Protein AF-A0A6N7HKQ7-F1 (afdb_monomer)

Solvent-accessible surface area (backbone atoms only — not comparable to full-atom values): 19237 Å² total; per-residue (Å²): 138,85,85,84,87,84,83,86,86,87,80,89,86,86,84,89,85,89,86,82,93,75,83,84,77,77,79,71,71,76,76,77,82,81,68,81,78,55,76,55,48,81,33,60,64,86,46,69,43,72,52,62,64,100,56,38,30,35,37,37,31,66,75,48,74,48,78,46,87,51,64,90,33,33,24,36,34,39,42,30,32,38,42,26,34,68,40,62,80,62,74,40,52,58,73,72,56,56,28,41,24,30,87,83,71,51,72,43,64,50,35,88,73,71,67,93,88,54,75,81,34,64,64,55,42,70,73,66,52,70,75,38,71,46,78,50,42,41,37,29,75,39,34,20,48,53,32,34,43,20,42,31,44,44,80,89,56,99,80,70,87,77,70,50,28,35,28,38,40,42,82,42,75,50,79,46,73,34,59,64,45,48,64,77,50,46,47,57,46,78,65,40,81,42,74,71,89,78,49,48,26,36,39,23,42,59,45,77,45,70,59,99,42,98,87,54,54,90,92,63,67,56,66,96,67,29,35,52,41,33,42,32,37,38,41,30,63,41,88,93,40,84,80,60,79,71,58,62,74,34,53,46,45,17,22,79,48,53,45,69,52,73,63,56,87,86,58,75,64,45,77,41,60,56,72,81,81,70,91,70,60,94,97,53,57,50,49,38,27,39,41,38,44,33,54,61,86,58,62,74,36,28,40,31,44,34,56,96,50,79,46,50,62,82,74,20,47,20,29,36,54,72,131

Secondary structure (DSSP, 8-state):
----------------------------------PPPPPPEEE-TTSEEEEE-SSEEEEEEEEEEEEEE-STTEEEEEEEEEEEEEEE---TTS---EEEEETT--EEPPBS--STT-GGGSPPPPPPPTT-EEEEEEEEEEETT--EEEEEE--S-TTS-----EEEEEEE---S--PPTTEEEETTSPPEEEE-SSSEEEEEEEEEE-S--TTS-TT-PPGGG-EEEEEEEEEEE-TT----GGGGGGEEEE-TTSPBPPP-TTS--EEEESSS-----TTS-EEEEEEEEE-TT----EEEE-TT-TT-GGG-EEEEPP-

Sequence (323 aa):
MIVVWSVPWGADITGSPAGSRRPAESSAEGAEVTGPSLPPQIVPSGQSGRFGTQQLDLEVRVNGITASPAAQGYRWVRAEVTVTLVSGDHDLTEATPMRLVDDRGQRILPVRAGPAGQDGCTAPLPTVAIGESRTECQLFLVPDATPITGVMYDDFAGTEVNRGGFVVSAELPATGPTELPGVVGEVGEPDREVDLGRGRFGVRVDEVIEKPSPYLTEDSRPMNGGRYVVVRMTVTPSGDTEFRAEDFTLVRLLDDRGLLVPEERLTPAKLVNCPPGQQVPPGESATACLVLTVGAETPVAGIAYVGETAHDATSWTTWRLGG

Mean predicted aligned error: 13.28 Å

pLDDT: mean 71.23, std 19.55, range [23.39, 96.0]

Structure (mmCIF, N/CA/C/O backbone):
data_AF-A0A6N7HKQ7-F1
#
_entry.id   AF-A0A6N7HKQ7-F1
#
loop_
_atom_site.group_PDB
_atom_site.id
_atom_site.type_symbol
_atom_site.label_atom_id
_atom_site.label_alt_id
_atom_site.label_comp_id
_atom_site.label_asym_id
_atom_site.label_entity_id
_atom_site.label_seq_id
_atom_site.pdbx_PDB_ins_code
_atom_site.Cartn_x
_atom_site.Cartn_y
_atom_site.Cartn_z
_atom_site.occupancy
_atom_site.B_iso_or_equiv
_atom_site.auth_seq_id
_atom_site.auth_comp_id
_atom_site.auth_asym_id
_atom_site.auth_atom_id
_atom_site.pdbx_PDB_model_num
ATOM 1 N N . MET A 1 1 ? 14.239 -45.311 -28.875 1.00 29.89 1 MET A N 1
ATOM 2 C CA . MET A 1 1 ? 15.505 -45.820 -28.310 1.00 29.89 1 MET A CA 1
ATOM 3 C C . MET A 1 1 ? 15.852 -44.892 -27.161 1.00 29.89 1 MET A C 1
ATOM 5 O O . MET A 1 1 ? 16.143 -43.732 -27.405 1.00 29.89 1 MET A O 1
ATOM 9 N N . ILE A 1 2 ? 15.626 -45.350 -25.932 1.00 25.45 2 ILE A N 1
ATOM 10 C CA . ILE A 1 2 ? 15.741 -44.548 -24.709 1.00 25.45 2 ILE A CA 1
ATOM 11 C C . ILE A 1 2 ? 17.082 -44.917 -24.082 1.00 25.45 2 ILE A C 1
ATOM 13 O O . ILE A 1 2 ? 17.312 -46.089 -23.793 1.00 25.45 2 ILE A O 1
ATOM 17 N N . VAL A 1 3 ? 17.971 -43.937 -23.934 1.00 24.25 3 VAL A N 1
ATOM 18 C CA . VAL A 1 3 ? 19.267 -44.114 -23.275 1.00 24.25 3 VAL A CA 1
ATOM 19 C C . VAL A 1 3 ? 19.138 -43.551 -21.865 1.00 24.25 3 VAL A C 1
ATOM 21 O O . VAL A 1 3 ? 19.008 -42.345 -21.679 1.00 24.25 3 VAL A O 1
ATOM 24 N N . VAL A 1 4 ? 19.128 -44.454 -20.888 1.00 23.39 4 VAL A N 1
ATOM 25 C CA . VAL A 1 4 ? 19.170 -44.163 -19.452 1.00 23.39 4 VAL A CA 1
ATOM 26 C C . VAL A 1 4 ? 20.639 -44.140 -19.036 1.00 23.39 4 VAL A C 1
ATOM 28 O O . VAL A 1 4 ? 21.341 -45.124 -19.257 1.00 23.39 4 VAL A O 1
ATOM 31 N N . TRP A 1 5 ? 21.106 -43.048 -18.430 1.00 24.52 5 TRP A N 1
ATOM 32 C CA . TRP A 1 5 ? 22.414 -43.006 -17.771 1.00 24.52 5 TRP A CA 1
ATOM 33 C C . TRP A 1 5 ? 22.224 -43.120 -16.260 1.00 24.52 5 TRP A C 1
ATOM 35 O O . TRP A 1 5 ? 21.515 -42.329 -15.647 1.00 24.52 5 TRP A O 1
ATOM 45 N N . SER A 1 6 ? 22.853 -44.142 -15.683 1.00 25.45 6 SER A N 1
ATOM 46 C CA . SER A 1 6 ? 23.015 -44.360 -14.244 1.00 25.45 6 SER A CA 1
ATOM 47 C C . SER A 1 6 ? 24.483 -44.100 -13.909 1.00 25.45 6 SER A C 1
ATOM 49 O O . SER A 1 6 ? 25.353 -44.611 -14.614 1.00 25.45 6 SER A O 1
ATOM 51 N N . VAL A 1 7 ? 24.773 -43.334 -12.857 1.00 29.41 7 VAL A N 1
ATOM 52 C CA . VAL A 1 7 ? 26.144 -43.143 -12.352 1.00 29.41 7 VAL A CA 1
ATOM 53 C C . VAL A 1 7 ? 26.273 -43.884 -11.017 1.00 29.41 7 VAL A C 1
ATOM 55 O O . VAL A 1 7 ? 25.430 -43.674 -10.143 1.00 29.41 7 VAL A O 1
ATOM 58 N N . PRO A 1 8 ? 27.275 -44.767 -10.842 1.00 30.38 8 PRO A N 1
ATOM 59 C CA . PRO A 1 8 ? 27.435 -45.548 -9.625 1.00 30.38 8 PRO A CA 1
ATOM 60 C C . PRO A 1 8 ? 28.180 -44.757 -8.544 1.00 30.38 8 PRO A C 1
ATOM 62 O O . PRO A 1 8 ? 29.160 -44.063 -8.811 1.00 30.38 8 PRO A O 1
ATOM 65 N N . TRP A 1 9 ? 27.715 -44.913 -7.308 1.00 25.23 9 TRP A N 1
ATOM 66 C CA . TRP A 1 9 ? 28.438 -44.547 -6.096 1.00 25.23 9 TRP A CA 1
ATOM 67 C C . TRP A 1 9 ? 29.441 -45.642 -5.726 1.00 25.23 9 TRP A C 1
ATOM 69 O O . TRP A 1 9 ? 29.118 -46.827 -5.804 1.00 25.23 9 TRP A O 1
ATOM 79 N N . GLY A 1 10 ? 30.613 -45.231 -5.242 1.00 26.02 10 GLY A N 1
ATOM 80 C CA . GLY A 1 10 ? 31.480 -46.081 -4.432 1.00 26.02 10 GLY A CA 1
ATOM 81 C C . GLY A 1 10 ? 32.968 -45.794 -4.600 1.00 26.02 10 GLY A C 1
ATOM 82 O O . GLY A 1 10 ? 33.555 -46.174 -5.608 1.00 26.02 10 GLY A O 1
ATOM 83 N N . ALA A 1 11 ? 33.582 -45.207 -3.572 1.00 30.25 11 ALA A N 1
ATOM 84 C CA . ALA A 1 11 ? 34.900 -45.632 -3.107 1.00 30.25 11 ALA A CA 1
ATOM 85 C C . ALA A 1 11 ? 35.113 -45.183 -1.654 1.00 30.25 11 ALA A C 1
ATOM 87 O O . ALA A 1 11 ? 35.298 -44.001 -1.365 1.00 30.25 11 ALA A O 1
ATOM 88 N N . ASP A 1 12 ? 35.083 -46.176 -0.768 1.00 28.06 12 ASP A N 1
ATOM 89 C CA . ASP A 1 12 ? 35.676 -46.166 0.563 1.00 28.06 12 ASP A CA 1
ATOM 90 C C . ASP A 1 12 ? 37.155 -45.755 0.518 1.00 28.06 12 ASP A C 1
ATOM 92 O O . ASP A 1 12 ? 37.924 -46.257 -0.305 1.00 28.06 12 ASP A O 1
ATOM 96 N N . ILE A 1 13 ? 37.584 -44.931 1.479 1.00 33.69 13 ILE A N 1
ATOM 97 C CA . ILE A 1 13 ? 38.977 -44.906 1.942 1.00 33.69 13 ILE A CA 1
ATOM 98 C C . ILE A 1 13 ? 38.968 -45.003 3.469 1.00 33.69 13 ILE A C 1
ATOM 100 O O . ILE A 1 13 ? 38.582 -44.084 4.188 1.00 33.69 13 ILE A O 1
ATOM 104 N N . THR A 1 14 ? 39.398 -46.167 3.945 1.00 30.06 14 THR A N 1
ATOM 105 C CA . THR A 1 14 ? 39.608 -46.549 5.343 1.00 30.06 14 THR A CA 1
ATOM 106 C C . THR A 1 14 ? 41.019 -46.205 5.844 1.00 30.06 14 THR A C 1
ATOM 108 O O . THR A 1 14 ? 41.988 -46.480 5.140 1.00 30.06 14 THR A O 1
ATOM 111 N N . GLY A 1 15 ? 41.122 -45.766 7.111 1.00 26.80 15 GLY A N 1
ATOM 112 C CA . GLY A 1 15 ? 42.272 -45.978 8.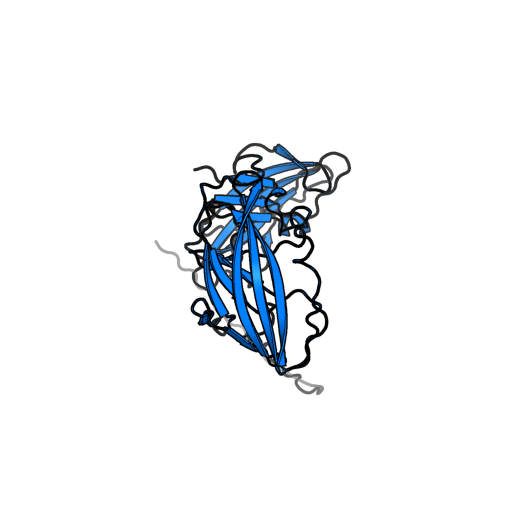023 1.00 26.80 15 GLY A CA 1
ATOM 113 C C . GLY A 1 15 ? 43.126 -44.733 8.347 1.00 26.80 15 GLY A C 1
ATOM 114 O O . GLY A 1 15 ? 43.981 -44.386 7.547 1.00 26.80 15 GLY A O 1
ATOM 115 N N . SER A 1 16 ? 42.878 -43.953 9.421 1.00 30.64 16 SER A N 1
ATOM 116 C CA . SER A 1 16 ? 43.215 -44.149 10.869 1.00 30.64 16 SER A CA 1
ATOM 117 C C . SER A 1 16 ? 44.561 -43.494 11.292 1.00 30.64 16 SER A C 1
ATOM 119 O O . SER A 1 16 ? 45.444 -43.379 10.455 1.00 30.64 16 SER A O 1
ATOM 121 N N . PRO A 1 17 ? 44.838 -43.223 12.593 1.00 40.19 17 PRO A N 1
ATOM 122 C CA . PRO A 1 17 ? 44.107 -42.422 13.591 1.00 40.19 17 PRO A CA 1
ATOM 123 C C . PRO A 1 17 ? 45.049 -41.461 14.395 1.00 40.19 17 PRO A C 1
ATOM 125 O O . PRO A 1 17 ? 46.236 -41.361 14.108 1.00 40.19 17 PRO A O 1
ATOM 128 N N . ALA A 1 18 ? 44.513 -40.854 15.470 1.00 29.89 18 ALA A N 1
ATOM 129 C CA . ALA A 1 18 ? 45.156 -40.035 16.526 1.00 29.89 18 ALA A CA 1
ATOM 130 C C . ALA A 1 18 ? 45.352 -38.543 16.183 1.00 29.89 18 ALA A C 1
ATOM 132 O O . ALA A 1 18 ? 46.047 -38.191 15.248 1.00 29.89 18 ALA A O 1
ATOM 133 N N . GLY A 1 19 ? 44.813 -37.565 16.905 1.00 27.94 19 GLY A N 1
ATOM 134 C CA . GLY A 1 19 ? 44.010 -37.527 18.121 1.00 27.94 19 GLY A CA 1
ATOM 135 C C . GLY A 1 19 ? 44.145 -36.120 18.707 1.00 27.94 19 GLY A C 1
ATOM 136 O O . GLY A 1 19 ? 45.255 -35.618 18.790 1.00 27.94 19 GLY A O 1
ATOM 137 N N . SER A 1 20 ? 43.050 -35.473 19.101 1.00 30.45 20 SER A N 1
ATOM 138 C CA . SER A 1 20 ? 43.012 -34.572 20.262 1.00 30.45 20 SER A CA 1
ATOM 139 C C . SER A 1 20 ? 41.587 -34.071 20.470 1.00 30.45 20 SER A C 1
ATOM 141 O O . SER A 1 20 ? 40.900 -33.662 19.539 1.00 30.45 20 SER A O 1
ATOM 143 N N . ARG A 1 21 ? 41.149 -34.158 21.720 1.00 34.69 21 ARG A N 1
ATOM 144 C CA . ARG A 1 21 ? 39.810 -33.852 22.214 1.00 34.69 21 ARG A CA 1
ATOM 145 C C . ARG A 1 21 ? 39.520 -32.350 22.130 1.00 34.69 21 ARG A C 1
ATOM 147 O O . ARG A 1 21 ? 40.243 -31.566 22.740 1.00 34.69 21 ARG A O 1
ATOM 154 N N . ARG A 1 22 ? 38.381 -31.981 21.543 1.00 32.69 22 ARG A N 1
ATOM 155 C CA . ARG A 1 22 ? 37.522 -30.899 22.053 1.00 32.69 22 ARG A CA 1
ATOM 156 C C . ARG A 1 22 ? 36.058 -31.353 21.999 1.00 32.69 22 ARG A C 1
ATOM 158 O O . ARG A 1 22 ? 35.704 -32.089 21.080 1.00 32.69 22 ARG A O 1
ATOM 165 N N . PRO A 1 23 ? 35.255 -31.022 23.024 1.00 33.00 23 PRO A N 1
ATOM 166 C CA . PRO A 1 23 ? 33.881 -31.488 23.147 1.00 33.00 23 PRO A CA 1
ATOM 167 C C . PRO A 1 23 ? 32.994 -30.865 22.068 1.00 33.00 23 PRO A C 1
ATOM 169 O O . PRO A 1 23 ? 33.217 -29.733 21.650 1.00 33.00 23 PRO A O 1
ATOM 172 N N . ALA A 1 24 ? 32.007 -31.649 21.640 1.00 31.03 24 ALA A N 1
ATOM 173 C CA . ALA A 1 24 ? 30.977 -31.275 20.691 1.00 31.03 24 ALA A CA 1
ATOM 174 C C . ALA A 1 24 ? 30.247 -30.002 21.143 1.00 31.03 24 ALA A C 1
ATOM 176 O O . ALA A 1 24 ? 29.503 -30.023 22.123 1.00 31.03 24 ALA A O 1
ATOM 177 N N . GLU A 1 25 ? 30.435 -28.912 20.404 1.00 30.59 25 GLU A N 1
ATOM 178 C CA . GLU A 1 25 ? 29.407 -27.886 20.303 1.00 30.59 25 GLU A CA 1
ATOM 179 C C . GLU A 1 25 ? 28.283 -28.505 19.479 1.00 30.59 25 GLU A C 1
ATOM 181 O O . GLU A 1 25 ? 28.438 -28.795 18.291 1.00 30.59 25 GLU A O 1
ATOM 186 N N . SER A 1 26 ? 27.165 -28.787 20.149 1.00 29.67 26 SER A N 1
ATOM 187 C CA . SER A 1 26 ? 25.908 -29.060 19.478 1.00 29.67 26 SER A CA 1
ATOM 188 C C . SER A 1 26 ? 25.621 -27.865 18.578 1.00 29.67 26 SER A C 1
ATOM 190 O O . SER A 1 26 ? 25.238 -26.796 19.054 1.00 29.67 26 SER A O 1
ATOM 192 N N . SER A 1 27 ? 25.828 -28.040 17.277 1.00 29.50 27 SER A N 1
ATOM 193 C CA . SER A 1 27 ? 25.122 -27.243 16.289 1.00 29.50 27 SER A CA 1
ATOM 194 C C . SER A 1 27 ? 23.655 -27.585 16.492 1.00 29.50 27 SER A C 1
ATOM 196 O O . SER A 1 27 ? 23.176 -28.612 16.022 1.00 29.50 27 SER A O 1
ATOM 198 N N . ALA A 1 28 ? 22.978 -26.788 17.317 1.00 30.11 28 ALA A N 1
ATOM 199 C CA . ALA A 1 28 ? 21.541 -26.695 17.258 1.00 30.11 28 ALA A CA 1
ATOM 200 C C . ALA A 1 28 ? 21.253 -26.220 15.834 1.00 30.11 28 ALA A C 1
ATOM 202 O O . ALA A 1 28 ? 21.462 -25.051 15.510 1.00 30.11 28 ALA A O 1
ATOM 203 N N . GLU A 1 29 ? 20.879 -27.165 14.970 1.00 29.88 29 GLU A N 1
ATOM 204 C CA . GLU A 1 29 ? 20.031 -26.876 13.825 1.00 29.88 29 GLU A CA 1
ATOM 205 C C . GLU A 1 29 ? 18.989 -25.881 14.322 1.00 29.88 29 GLU A C 1
ATOM 207 O O . GLU A 1 29 ? 18.251 -26.165 15.272 1.00 29.88 29 GLU A O 1
ATOM 212 N N . GLY A 1 30 ? 19.018 -24.672 13.759 1.00 30.02 30 GLY A N 1
ATOM 213 C CA . GLY A 1 30 ? 17.957 -23.709 13.967 1.00 30.02 30 GLY A CA 1
ATOM 214 C C . GLY A 1 30 ? 16.681 -24.415 13.561 1.00 30.02 30 GLY A C 1
ATOM 215 O O . GLY A 1 30 ? 16.478 -24.675 12.379 1.00 30.02 30 GLY A O 1
ATOM 216 N N . ALA A 1 31 ? 15.882 -24.808 14.552 1.00 28.67 31 ALA A N 1
ATOM 217 C CA . ALA A 1 31 ? 14.553 -25.316 14.316 1.00 28.67 31 ALA A CA 1
ATOM 218 C C . ALA A 1 31 ? 13.830 -24.212 13.552 1.00 28.67 31 ALA A C 1
ATOM 220 O O . ALA A 1 31 ? 13.508 -23.162 14.105 1.00 28.67 31 ALA A O 1
ATOM 221 N N . GLU A 1 32 ? 13.680 -24.427 12.253 1.00 33.62 32 GLU A N 1
ATOM 222 C CA . GLU A 1 32 ? 12.885 -23.606 11.369 1.00 33.62 32 GLU A CA 1
ATOM 223 C C . GLU A 1 32 ? 11.457 -23.690 11.913 1.00 33.62 32 GLU A C 1
ATOM 225 O O . GLU A 1 32 ? 10.768 -24.702 11.764 1.00 33.62 32 GLU A O 1
ATOM 230 N N . VAL A 1 33 ? 11.047 -22.672 12.676 1.00 36.50 33 VAL A N 1
ATOM 231 C CA . VAL A 1 33 ? 9.725 -22.625 13.307 1.00 36.50 33 VAL A CA 1
ATOM 232 C C . VAL A 1 33 ? 8.702 -22.287 12.224 1.00 36.50 33 VAL A C 1
ATOM 234 O O . VAL A 1 33 ? 8.223 -21.165 12.103 1.00 36.50 33 VAL A O 1
ATOM 237 N N . THR A 1 34 ? 8.375 -23.284 11.409 1.00 37.59 34 THR A N 1
ATOM 238 C CA . THR A 1 34 ? 7.336 -23.264 10.374 1.00 37.59 34 THR A CA 1
ATOM 239 C C . THR A 1 34 ? 5.976 -23.580 11.000 1.00 37.59 34 THR A C 1
ATOM 241 O O . THR A 1 34 ? 5.327 -24.581 10.706 1.00 37.59 34 THR A O 1
ATOM 244 N N . GLY A 1 35 ? 5.536 -22.735 11.932 1.00 37.25 35 GLY A N 1
ATOM 245 C CA . GLY A 1 35 ? 4.149 -22.758 12.396 1.00 37.25 35 GLY A CA 1
ATOM 246 C C . GLY A 1 35 ? 3.256 -21.973 11.427 1.00 37.25 35 GLY A C 1
ATOM 247 O O . GLY A 1 35 ? 3.651 -20.875 11.033 1.00 37.25 35 GLY A O 1
ATOM 248 N N . PRO A 1 36 ? 2.065 -22.469 11.040 1.00 41.91 36 PRO A N 1
ATOM 249 C CA . PRO A 1 36 ? 1.127 -21.667 10.263 1.00 41.91 36 PRO A CA 1
ATOM 250 C C . PRO A 1 36 ? 0.710 -20.434 11.073 1.00 41.91 36 PRO A C 1
ATOM 252 O O . PRO A 1 36 ? 0.324 -20.551 12.238 1.00 41.91 36 PRO A O 1
ATOM 255 N N . SER A 1 37 ? 0.782 -19.258 10.448 1.00 51.38 37 SER A N 1
ATOM 256 C CA . SER A 1 37 ? 0.248 -18.024 11.023 1.00 51.38 37 SER A CA 1
ATOM 257 C C . SER A 1 37 ? -1.249 -18.208 11.284 1.00 51.38 37 SER A C 1
ATOM 259 O O . SER A 1 37 ? -1.997 -18.592 10.382 1.00 51.38 37 SER A O 1
ATOM 261 N N . LEU A 1 38 ? -1.691 -17.984 12.524 1.00 56.84 38 LEU A N 1
ATOM 262 C CA . LEU A 1 38 ? -3.117 -18.017 12.843 1.00 56.84 38 LEU A CA 1
ATOM 263 C C . LEU A 1 38 ? -3.816 -16.838 12.149 1.00 56.84 38 LEU A C 1
ATOM 265 O O . LEU A 1 38 ? -3.299 -15.718 12.209 1.00 56.84 38 LEU A O 1
ATOM 269 N N . PRO A 1 39 ? -4.987 -17.057 11.520 1.00 63.03 39 PRO A N 1
ATOM 270 C CA . PRO A 1 39 ? -5.757 -15.961 10.954 1.00 63.03 39 PRO A CA 1
ATOM 271 C C . PRO A 1 39 ? -6.134 -14.972 12.062 1.00 63.03 39 PRO A C 1
ATOM 273 O O . PRO A 1 39 ? -6.337 -15.385 13.212 1.00 63.03 39 PRO A O 1
ATOM 276 N N . PRO A 1 40 ? -6.236 -13.674 11.743 1.00 71.00 40 PRO A N 1
ATOM 277 C CA . PRO A 1 40 ? -6.592 -12.690 12.743 1.00 71.00 40 PRO A CA 1
ATOM 278 C C . PRO A 1 40 ? -8.014 -12.924 13.263 1.00 71.00 40 PRO A C 1
ATOM 280 O O . PRO A 1 40 ? -8.910 -13.329 12.518 1.00 71.00 40 PRO A O 1
ATOM 283 N N . GLN A 1 41 ? -8.238 -12.648 14.548 1.00 81.25 41 GLN A N 1
ATOM 284 C CA . GLN A 1 41 ? -9.580 -12.699 15.124 1.00 81.25 41 GLN A CA 1
ATOM 285 C C . GLN A 1 41 ? -10.426 -11.547 14.571 1.00 81.25 41 GLN A C 1
ATOM 287 O O . GLN A 1 41 ? -10.006 -10.394 14.626 1.00 81.25 41 GLN A O 1
ATOM 292 N N . ILE A 1 42 ? -11.637 -11.836 14.092 1.00 83.00 42 ILE A N 1
ATOM 293 C CA . ILE A 1 42 ? -12.589 -10.802 13.667 1.00 83.00 42 ILE A CA 1
ATOM 294 C C . ILE A 1 42 ? -13.460 -10.402 14.861 1.00 83.00 42 ILE A C 1
ATOM 296 O O . ILE A 1 42 ? -14.139 -11.237 15.461 1.00 83.00 42 ILE A O 1
ATOM 300 N N . VAL A 1 43 ? -13.443 -9.116 15.193 1.00 86.56 43 VAL A N 1
ATOM 301 C CA . VAL A 1 43 ? -14.220 -8.499 16.269 1.00 86.56 43 VAL A CA 1
ATOM 302 C C . VAL A 1 43 ? -15.338 -7.657 15.639 1.00 86.56 43 VAL A C 1
ATOM 304 O O . VAL A 1 43 ? -15.056 -6.852 14.748 1.00 86.56 43 VAL A O 1
ATOM 307 N N . PRO A 1 44 ? -16.611 -7.820 16.043 1.00 85.62 44 PRO A N 1
ATOM 308 C CA . PRO A 1 44 ? -17.708 -7.007 15.520 1.00 85.62 44 PRO A CA 1
ATOM 309 C C . PRO A 1 44 ? -17.545 -5.512 15.823 1.00 85.62 44 PRO A C 1
ATOM 311 O O . PRO A 1 44 ? -16.965 -5.127 16.839 1.00 85.62 44 PRO A O 1
ATOM 314 N N . SER A 1 45 ? -18.131 -4.665 14.973 1.00 82.38 45 SER A N 1
ATOM 315 C CA . SER A 1 45 ? -18.134 -3.215 15.188 1.00 82.38 45 SER A CA 1
ATOM 316 C C . SER A 1 45 ? -18.746 -2.843 16.546 1.00 82.38 45 SER A C 1
ATOM 318 O O . SER A 1 45 ? -19.745 -3.423 16.977 1.00 82.38 45 SER A O 1
ATOM 320 N N . GLY A 1 46 ? -18.135 -1.876 17.233 1.00 80.12 46 GLY A N 1
ATOM 321 C CA . GLY A 1 46 ? -18.558 -1.417 18.559 1.00 80.12 46 GLY A CA 1
ATOM 322 C C . GLY A 1 46 ? -18.096 -2.289 19.732 1.00 80.12 46 GLY A C 1
ATOM 323 O O . GLY A 1 46 ? -18.341 -1.912 20.878 1.00 80.12 46 GLY A O 1
ATOM 324 N N . GLN A 1 47 ? -17.415 -3.409 19.472 1.00 86.69 47 GLN A N 1
ATOM 325 C CA . GLN A 1 47 ? -16.747 -4.210 20.498 1.00 86.69 47 GLN A CA 1
ATOM 326 C C . GLN A 1 47 ? -15.252 -3.887 20.558 1.00 86.69 47 GLN A C 1
ATOM 328 O O . GLN A 1 47 ? -14.665 -3.407 19.586 1.00 86.69 47 GLN A O 1
ATOM 333 N N . SER A 1 48 ? -14.644 -4.157 21.711 1.00 85.50 48 SER A N 1
ATOM 334 C CA . SER A 1 48 ? -13.198 -4.065 21.864 1.00 85.50 48 SER A CA 1
ATOM 335 C C . SER A 1 48 ? -12.529 -5.371 21.436 1.00 85.50 48 SER A C 1
ATOM 337 O O . SER A 1 48 ? -12.966 -6.458 21.822 1.00 85.50 48 SER A O 1
ATOM 339 N N . GLY A 1 49 ? -11.452 -5.269 20.663 1.00 84.06 49 GLY A N 1
ATOM 340 C CA . GLY A 1 49 ? -10.495 -6.352 20.472 1.00 84.06 49 GLY A CA 1
ATOM 341 C C . GLY A 1 49 ? -9.454 -6.347 21.584 1.00 84.06 49 GLY A C 1
ATOM 342 O O . GLY A 1 49 ? -9.197 -5.310 22.192 1.00 84.06 49 GLY A O 1
ATOM 343 N N . ARG A 1 50 ? -8.845 -7.502 21.853 1.00 82.00 50 ARG A N 1
ATOM 344 C CA . ARG A 1 50 ? -7.667 -7.590 22.720 1.00 82.00 50 ARG A CA 1
ATOM 345 C C . ARG A 1 50 ? -6.465 -8.055 21.922 1.00 82.00 50 ARG A C 1
ATOM 347 O O . ARG A 1 50 ? -6.549 -9.058 21.218 1.00 82.00 50 ARG A O 1
ATOM 354 N N . PHE A 1 51 ? -5.359 -7.341 22.064 1.00 76.31 51 PHE A N 1
ATOM 355 C CA . PHE A 1 51 ? -4.064 -7.696 21.502 1.00 76.31 51 PHE A CA 1
ATOM 356 C C . PHE A 1 51 ? -3.076 -7.834 22.645 1.00 76.31 51 PHE A C 1
ATOM 358 O O . PHE A 1 51 ? -2.832 -6.876 23.372 1.00 76.31 51 PHE A O 1
ATOM 365 N N . GLY A 1 52 ? -2.508 -9.028 22.785 1.00 69.81 52 GLY A N 1
ATOM 366 C CA . GLY A 1 52 ? -1.546 -9.319 23.832 1.00 69.81 52 GLY A CA 1
ATOM 367 C C . GLY A 1 52 ? -0.278 -9.957 23.281 1.00 69.81 52 GLY A C 1
ATOM 368 O O . GLY A 1 52 ? -0.332 -11.074 22.759 1.00 69.81 52 GLY A O 1
ATOM 369 N N . THR A 1 53 ? 0.865 -9.299 23.457 1.00 68.56 53 THR A N 1
ATOM 370 C CA . THR A 1 53 ? 2.187 -9.930 23.342 1.00 68.56 53 THR A CA 1
ATOM 371 C C . THR A 1 53 ? 2.559 -10.597 24.674 1.00 68.56 53 THR A C 1
ATOM 373 O O . THR A 1 53 ? 1.753 -10.670 25.605 1.00 68.56 53 THR A O 1
ATOM 376 N N . GLN A 1 54 ? 3.775 -11.138 24.798 1.00 66.31 54 GLN A N 1
ATOM 377 C CA . GLN A 1 54 ? 4.264 -11.623 26.098 1.00 66.31 54 GLN A CA 1
ATOM 378 C C . GLN A 1 54 ? 4.521 -10.486 27.103 1.00 66.31 54 GLN A C 1
ATOM 380 O O . GLN A 1 54 ? 4.625 -10.750 28.298 1.00 66.31 54 GLN A O 1
ATOM 385 N N . GLN A 1 55 ? 4.637 -9.245 26.625 1.00 69.12 55 GLN A N 1
ATOM 386 C CA . GLN A 1 55 ? 5.073 -8.087 27.411 1.00 69.12 55 GLN A CA 1
ATOM 387 C C . GLN A 1 55 ? 3.985 -7.014 27.562 1.00 69.12 55 GLN A C 1
ATOM 389 O O . GLN A 1 55 ? 4.140 -6.107 28.375 1.00 69.12 55 GLN A O 1
ATOM 394 N N . LEU A 1 56 ? 2.895 -7.115 26.797 1.00 74.81 56 LEU A N 1
ATOM 395 C CA . LEU A 1 56 ? 1.882 -6.075 26.653 1.00 74.81 56 LEU A CA 1
ATOM 396 C C . LEU A 1 56 ? 0.507 -6.706 26.419 1.00 74.81 56 LEU A C 1
ATOM 398 O O . LEU A 1 56 ? 0.402 -7.583 25.574 1.00 74.81 56 LEU A O 1
ATOM 402 N N . ASP A 1 57 ? -0.535 -6.245 27.111 1.00 79.75 57 ASP A N 1
ATOM 403 C CA . ASP A 1 57 ? -1.941 -6.547 26.803 1.00 79.75 57 ASP A CA 1
ATOM 404 C C . ASP A 1 57 ? -2.701 -5.233 26.609 1.00 79.75 57 ASP A C 1
ATOM 406 O O . ASP A 1 57 ? -2.747 -4.392 27.510 1.00 79.75 57 ASP A O 1
ATOM 410 N N . LEU A 1 58 ? -3.282 -5.061 25.427 1.00 80.88 58 LEU A N 1
ATOM 411 C CA . LEU A 1 58 ? -4.054 -3.900 25.016 1.00 80.88 58 LEU A CA 1
ATOM 412 C C . LEU A 1 58 ? -5.487 -4.315 24.724 1.00 80.88 58 LEU A C 1
ATOM 414 O O . LEU A 1 58 ? -5.739 -5.277 24.000 1.00 80.88 58 LEU A O 1
ATOM 418 N N . GLU A 1 59 ? -6.430 -3.523 25.210 1.00 87.44 59 GLU A N 1
ATOM 419 C CA . GLU A 1 59 ? -7.795 -3.528 24.712 1.00 87.44 59 GLU A CA 1
ATOM 420 C C . GLU A 1 59 ? -7.963 -2.353 23.751 1.00 87.44 59 GLU A C 1
ATOM 422 O O . GLU A 1 59 ? -7.600 -1.224 24.066 1.00 87.44 59 GLU A O 1
ATOM 427 N N . VAL A 1 60 ? -8.484 -2.616 22.558 1.00 85.31 60 VAL A N 1
ATOM 428 C CA . VAL A 1 60 ? -8.604 -1.616 21.502 1.00 85.31 60 VAL A CA 1
ATOM 429 C C . VAL A 1 60 ? -10.028 -1.580 21.000 1.00 85.31 60 VAL A C 1
ATOM 431 O O . VAL A 1 60 ? -10.604 -2.598 20.619 1.00 85.31 60 VAL A O 1
ATOM 434 N N . ARG A 1 61 ? -10.578 -0.378 20.925 1.00 88.81 61 ARG A N 1
ATOM 435 C CA . ARG A 1 61 ? -11.897 -0.114 20.372 1.00 88.81 61 ARG A CA 1
ATOM 436 C C . ARG A 1 61 ? -11.774 0.834 19.195 1.00 88.81 61 ARG A C 1
ATOM 438 O O . ARG A 1 61 ? -11.184 1.898 19.326 1.00 88.81 61 ARG A O 1
ATOM 445 N N . VAL A 1 62 ? -12.397 0.497 18.070 1.00 89.81 62 VAL A N 1
ATOM 446 C CA . VAL A 1 62 ? -12.550 1.448 16.961 1.00 89.81 62 VAL A CA 1
ATOM 447 C C . VAL A 1 62 ? -13.673 2.423 17.296 1.00 89.81 62 VAL A C 1
ATOM 449 O O . VAL A 1 62 ? -14.819 2.019 17.500 1.00 89.81 62 VAL A O 1
ATOM 452 N N . ASN A 1 63 ? -13.334 3.707 17.359 1.00 89.94 63 ASN A N 1
ATOM 453 C CA . ASN A 1 63 ? -14.283 4.793 17.597 1.00 89.94 63 ASN A CA 1
ATOM 454 C C . ASN A 1 63 ? -14.981 5.203 16.301 1.00 89.94 63 ASN A C 1
ATOM 456 O O . ASN A 1 63 ? -16.166 5.532 16.312 1.00 89.94 63 ASN A O 1
ATOM 460 N N . GLY A 1 64 ? -14.259 5.145 15.182 1.00 89.69 64 GLY A N 1
ATOM 461 C CA . GLY A 1 64 ? -14.821 5.375 13.863 1.00 89.69 64 GLY A CA 1
ATOM 462 C C . GLY A 1 64 ? -13.764 5.432 12.771 1.00 89.69 64 GLY A C 1
ATOM 463 O O . GLY A 1 64 ? -12.574 5.609 13.031 1.00 89.69 64 GLY A O 1
ATOM 464 N N . ILE A 1 65 ? -14.234 5.306 11.535 1.00 92.75 65 ILE A N 1
ATOM 465 C CA . ILE A 1 65 ? -13.457 5.584 10.333 1.00 92.75 65 ILE A CA 1
ATOM 466 C C . ILE A 1 65 ? -14.191 6.649 9.526 1.00 92.75 65 ILE A C 1
ATOM 468 O O . ILE A 1 65 ? -15.411 6.608 9.378 1.00 92.75 65 ILE A O 1
ATOM 472 N N . THR A 1 66 ? -13.454 7.639 9.040 1.00 92.44 66 THR A N 1
ATOM 473 C CA . THR A 1 66 ? -14.008 8.748 8.256 1.00 92.44 66 THR A CA 1
ATOM 474 C C . THR A 1 66 ? -13.180 8.953 7.002 1.00 92.44 66 THR A C 1
ATOM 476 O O . THR A 1 66 ? -11.968 8.752 7.024 1.00 92.44 66 THR A O 1
ATOM 479 N N . ALA A 1 67 ? -13.836 9.341 5.910 1.00 92.69 67 ALA A N 1
ATOM 480 C CA . ALA A 1 67 ? -13.179 9.653 4.651 1.00 92.69 67 ALA A CA 1
ATOM 481 C C . ALA A 1 67 ? -13.278 11.142 4.331 1.00 92.69 67 ALA A C 1
ATOM 483 O O . ALA A 1 67 ? -14.300 11.781 4.582 1.00 92.69 67 ALA A O 1
ATOM 484 N N . SER A 1 68 ? -12.233 11.666 3.704 1.00 90.69 68 SER A N 1
ATOM 485 C CA . SER A 1 68 ? -12.234 12.978 3.063 1.00 90.69 68 SER A CA 1
ATOM 486 C C . SER A 1 68 ? -11.529 12.902 1.706 1.00 90.69 68 SER A C 1
ATOM 488 O O . SER A 1 68 ? -10.645 12.060 1.544 1.00 90.69 68 SER A O 1
ATOM 490 N N . PRO A 1 69 ? -11.885 13.754 0.732 1.00 88.44 69 PRO A N 1
ATOM 491 C CA . PRO A 1 69 ? -11.251 13.735 -0.587 1.00 88.44 69 PRO A CA 1
ATOM 492 C C . PRO A 1 69 ? -9.727 13.933 -0.525 1.00 88.44 69 PRO A C 1
ATOM 494 O O . PRO A 1 69 ? -9.245 14.718 0.296 1.00 88.44 69 PRO A O 1
ATOM 497 N N . ALA A 1 70 ? -8.982 13.262 -1.408 1.00 85.50 70 ALA A N 1
ATOM 498 C CA . ALA A 1 70 ? -7.552 13.489 -1.640 1.00 85.50 70 ALA A CA 1
ATOM 499 C C . ALA A 1 70 ? -7.287 13.831 -3.124 1.00 85.50 70 ALA A C 1
ATOM 501 O O . ALA A 1 70 ? -8.191 14.280 -3.834 1.00 85.50 70 ALA A O 1
ATOM 502 N N . ALA A 1 71 ? -6.037 13.690 -3.582 1.00 80.38 71 ALA A N 1
ATOM 503 C CA . ALA A 1 71 ? -5.695 13.821 -5.000 1.00 80.38 71 ALA A CA 1
ATOM 504 C C . ALA A 1 71 ? -6.444 12.776 -5.855 1.00 80.38 71 ALA A C 1
ATOM 506 O O . ALA A 1 71 ? -6.922 11.772 -5.334 1.00 80.38 71 ALA A O 1
ATOM 507 N N . GLN A 1 72 ? -6.567 13.034 -7.162 1.00 79.75 72 GLN A N 1
ATOM 508 C CA . GLN A 1 72 ? -7.433 12.282 -8.086 1.00 79.75 72 GLN A CA 1
ATOM 509 C C . GLN A 1 72 ? -7.340 10.754 -7.920 1.00 79.75 72 GLN A C 1
ATOM 511 O O . GLN A 1 72 ? -6.261 10.182 -8.044 1.00 79.75 72 GLN A O 1
ATOM 516 N N . GLY A 1 73 ? -8.489 10.112 -7.672 1.00 84.19 73 GLY A N 1
ATOM 517 C CA . GLY A 1 73 ? -8.625 8.658 -7.518 1.00 84.19 73 GLY A CA 1
ATOM 518 C C . GLY A 1 73 ? -8.353 8.130 -6.107 1.00 84.19 73 GLY A C 1
ATOM 519 O O . GLY A 1 73 ? -8.427 6.915 -5.898 1.00 84.19 73 GLY A O 1
ATOM 520 N N . TYR A 1 74 ? -8.044 9.016 -5.155 1.00 88.56 74 TYR A N 1
ATOM 521 C CA . TYR A 1 74 ? -7.739 8.693 -3.768 1.00 88.56 74 TYR A CA 1
ATOM 522 C C . TYR A 1 74 ? -8.577 9.507 -2.780 1.00 88.56 74 TYR A C 1
ATOM 524 O O . TYR A 1 74 ? -9.022 10.631 -3.028 1.00 88.56 74 TYR A O 1
ATOM 532 N N . ARG A 1 75 ? -8.673 8.959 -1.572 1.00 90.81 75 ARG A N 1
ATOM 533 C CA . ARG A 1 75 ? -9.262 9.588 -0.396 1.00 90.81 75 ARG A CA 1
ATOM 534 C C . ARG A 1 75 ? -8.370 9.403 0.819 1.00 90.81 75 ARG A C 1
ATOM 536 O O . ARG A 1 75 ? -7.730 8.368 1.003 1.00 90.81 75 ARG A O 1
ATOM 543 N N . TRP A 1 76 ? -8.377 10.405 1.682 1.00 90.75 76 TRP A N 1
ATOM 544 C CA . TRP A 1 76 ? -7.835 10.282 3.023 1.00 90.75 76 TRP A CA 1
ATOM 545 C C . TRP A 1 76 ? -8.834 9.522 3.877 1.00 90.75 76 TRP A C 1
ATOM 547 O O . TRP A 1 76 ? -9.992 9.928 3.973 1.00 90.75 76 TRP A O 1
ATOM 557 N N . VAL A 1 77 ? -8.387 8.448 4.514 1.00 92.19 77 VAL A N 1
ATOM 558 C CA . VAL A 1 77 ? -9.147 7.748 5.544 1.00 92.19 77 VAL A CA 1
ATOM 559 C C . VAL A 1 77 ? -8.484 8.017 6.882 1.00 92.19 77 VAL A C 1
ATOM 561 O O . VAL A 1 77 ? -7.294 7.776 7.053 1.00 92.19 77 VAL A O 1
ATOM 564 N N . ARG A 1 78 ? -9.260 8.516 7.839 1.00 91.69 78 ARG A N 1
ATOM 565 C CA . ARG A 1 78 ? -8.856 8.652 9.236 1.00 91.69 78 ARG A CA 1
ATOM 566 C C . ARG A 1 78 ? -9.527 7.551 10.036 1.00 91.69 78 ARG A C 1
ATOM 568 O O . ARG A 1 78 ? -10.757 7.526 10.102 1.00 91.69 78 ARG A O 1
ATOM 575 N N . ALA A 1 79 ? -8.732 6.689 10.659 1.00 91.56 79 ALA A N 1
ATOM 576 C CA . ALA A 1 79 ? -9.215 5.752 11.665 1.00 91.56 79 ALA A CA 1
ATOM 577 C C . ALA A 1 79 ? -8.920 6.307 13.052 1.00 91.56 79 ALA A C 1
ATOM 579 O O . ALA A 1 79 ? -7.808 6.763 13.309 1.00 91.56 79 ALA A O 1
ATOM 580 N N . GLU A 1 80 ? -9.922 6.288 13.923 1.00 90.31 80 GLU A N 1
ATOM 581 C CA . GLU A 1 80 ? -9.806 6.696 15.315 1.00 90.31 80 GLU A CA 1
ATOM 582 C C . GLU A 1 80 ? -10.141 5.519 16.222 1.00 90.31 80 GLU A C 1
ATOM 584 O O . GLU A 1 80 ? -11.129 4.806 16.021 1.00 90.31 80 GLU A O 1
ATOM 589 N N . VAL A 1 81 ? -9.306 5.328 17.231 1.00 87.94 81 VAL A N 1
ATOM 590 C CA . VAL A 1 81 ? -9.312 4.167 18.113 1.00 87.94 81 VAL A CA 1
ATOM 591 C C . VAL A 1 81 ? -9.047 4.605 19.540 1.00 87.94 81 VAL A C 1
ATOM 593 O O . VAL A 1 81 ? -8.329 5.569 19.784 1.00 87.94 81 VAL A O 1
ATOM 596 N N . THR A 1 82 ? -9.627 3.899 20.497 1.00 88.44 82 THR A N 1
ATOM 597 C CA . THR A 1 82 ? -9.255 4.012 21.901 1.00 88.44 82 THR A 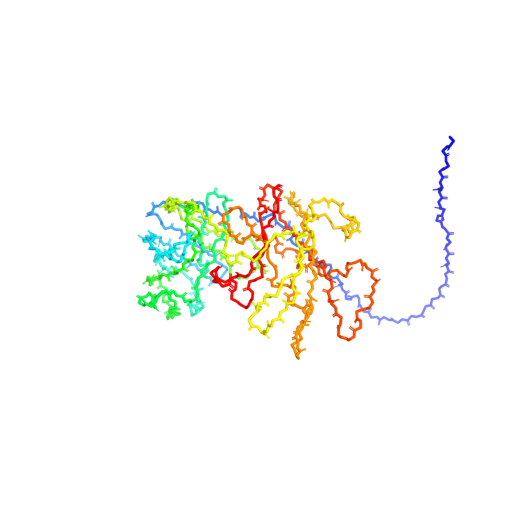CA 1
ATOM 598 C C . THR A 1 82 ? -8.489 2.768 22.296 1.00 88.44 82 THR A C 1
ATOM 600 O O . THR A 1 82 ? -8.995 1.658 22.143 1.00 88.44 82 THR A O 1
ATOM 603 N N . VAL A 1 83 ? -7.281 2.975 22.804 1.00 85.44 83 VAL A N 1
ATOM 604 C CA . VAL A 1 83 ? -6.397 1.939 23.323 1.00 85.44 83 VAL A CA 1
ATOM 605 C C . VAL A 1 83 ? -6.376 2.043 24.840 1.00 85.44 83 VAL A C 1
ATOM 607 O O . VAL A 1 83 ? -6.182 3.122 25.402 1.00 85.44 83 VAL A O 1
ATOM 610 N N . THR A 1 84 ? -6.582 0.917 25.506 1.00 86.50 84 THR A N 1
ATOM 611 C CA . THR A 1 84 ? -6.531 0.773 26.956 1.00 86.50 84 THR A CA 1
ATOM 612 C C . THR A 1 84 ? -5.428 -0.212 27.305 1.00 86.50 84 THR A C 1
ATOM 614 O O . THR A 1 84 ? -5.466 -1.365 26.871 1.00 86.50 84 THR A O 1
ATOM 617 N N . LEU A 1 85 ? -4.457 0.218 28.113 1.00 84.31 85 LEU A N 1
ATOM 618 C CA . LEU A 1 85 ? -3.419 -0.683 28.608 1.00 84.31 85 LEU A CA 1
ATOM 619 C C . LEU A 1 85 ? -4.016 -1.587 29.690 1.00 84.31 85 LEU A C 1
ATOM 621 O O . LEU A 1 85 ? -4.384 -1.119 30.763 1.00 84.31 85 LEU A O 1
ATOM 625 N N . VAL A 1 86 ? -4.125 -2.886 29.425 1.00 85.75 86 VAL A N 1
ATOM 626 C CA . VAL A 1 86 ? -4.674 -3.865 30.376 1.00 85.75 86 VAL A CA 1
ATOM 627 C C . VAL A 1 86 ? -3.581 -4.384 31.306 1.00 85.75 86 VAL A C 1
ATOM 629 O O . VAL A 1 86 ? -3.815 -4.534 32.505 1.00 85.75 86 VAL A O 1
ATOM 632 N N . SER A 1 87 ? -2.390 -4.661 30.773 1.00 83.12 87 SER A N 1
ATOM 633 C CA . SER A 1 87 ? -1.214 -5.060 31.554 1.00 83.12 87 SER A CA 1
ATOM 634 C C . SER A 1 87 ? 0.081 -4.896 30.752 1.00 83.12 87 SER A C 1
ATOM 636 O O . SER A 1 87 ? 0.037 -4.833 29.524 1.00 83.12 87 SER A O 1
ATOM 638 N N . GLY A 1 88 ? 1.222 -4.868 31.445 1.00 74.69 88 GLY A N 1
ATOM 639 C CA . GLY A 1 88 ? 2.550 -4.728 30.841 1.00 74.69 88 GLY A CA 1
ATOM 640 C C . GLY A 1 88 ? 3.156 -3.340 31.036 1.00 74.69 88 GLY A C 1
ATOM 641 O O . GLY A 1 88 ? 2.458 -2.404 31.419 1.00 74.69 88 GLY A O 1
ATOM 642 N N . ASP A 1 89 ? 4.454 -3.235 30.762 1.00 66.62 89 ASP A N 1
ATOM 643 C CA . ASP A 1 89 ? 5.186 -1.971 30.675 1.00 66.62 89 ASP A CA 1
ATOM 644 C C . ASP A 1 89 ? 5.604 -1.809 29.215 1.00 66.62 89 ASP A C 1
ATOM 646 O O . ASP A 1 89 ? 6.466 -2.541 28.724 1.00 66.62 89 ASP A O 1
ATOM 650 N N . HIS A 1 90 ? 4.971 -0.886 28.495 1.00 63.25 90 HIS A N 1
ATOM 651 C CA . HIS A 1 90 ? 5.372 -0.589 27.129 1.00 63.25 90 HIS A CA 1
ATOM 652 C C . HIS A 1 90 ? 5.347 0.906 26.878 1.00 63.25 90 HIS A C 1
ATOM 654 O O . HIS A 1 90 ? 4.391 1.605 27.223 1.00 63.25 90 HIS A O 1
ATOM 660 N N . ASP A 1 91 ? 6.423 1.383 26.269 1.00 60.50 91 ASP A N 1
ATOM 661 C CA . ASP A 1 91 ? 6.484 2.746 25.797 1.00 60.50 91 ASP A CA 1
ATOM 662 C C . ASP A 1 91 ? 5.767 2.812 24.445 1.00 60.50 91 ASP A C 1
ATOM 664 O O . ASP A 1 91 ? 6.304 2.399 23.423 1.00 60.50 91 ASP A O 1
ATOM 668 N N . LEU A 1 92 ? 4.525 3.303 24.442 1.00 59.66 92 LEU A N 1
ATOM 669 C CA . LEU A 1 92 ? 3.725 3.516 23.225 1.00 59.66 92 LEU A CA 1
ATOM 670 C C . LEU A 1 92 ? 4.203 4.743 22.418 1.00 59.66 92 LEU A C 1
ATOM 672 O O . LEU A 1 92 ? 3.469 5.282 21.589 1.00 59.66 92 LEU A O 1
ATOM 676 N N . THR A 1 93 ? 5.430 5.211 22.666 1.00 55.25 93 THR A N 1
ATOM 677 C CA . THR A 1 93 ? 6.055 6.299 21.907 1.00 55.25 93 THR A CA 1
ATOM 678 C C . THR A 1 93 ? 6.294 5.913 20.451 1.00 55.25 93 THR A C 1
ATOM 680 O O . THR A 1 93 ? 6.355 6.794 19.594 1.00 55.25 93 THR A O 1
ATOM 683 N N . GLU A 1 94 ? 6.363 4.622 20.130 1.00 54.94 94 GLU A N 1
ATOM 684 C CA . GLU A 1 94 ? 6.273 4.154 18.751 1.00 54.94 94 GLU A CA 1
ATOM 685 C C . GLU A 1 94 ? 4.798 4.006 18.354 1.00 54.94 94 GLU A C 1
ATOM 687 O O . GLU A 1 94 ? 4.035 3.281 18.990 1.00 54.94 94 GLU A O 1
ATOM 692 N N . ALA A 1 95 ? 4.385 4.731 17.306 1.00 52.09 95 ALA A N 1
ATOM 693 C CA . ALA A 1 95 ? 3.007 4.749 16.821 1.00 52.09 95 ALA A CA 1
ATOM 694 C C . ALA A 1 95 ? 2.486 3.327 16.584 1.00 52.09 95 ALA A C 1
ATOM 696 O O . ALA A 1 95 ? 2.989 2.623 15.710 1.00 52.09 95 ALA A O 1
ATOM 697 N N . THR A 1 96 ? 1.466 2.948 17.351 1.00 62.62 96 THR A N 1
ATOM 698 C CA . THR A 1 96 ? 0.776 1.651 17.385 1.00 62.62 96 THR A CA 1
ATOM 699 C C . THR A 1 96 ? 0.536 1.109 15.971 1.00 62.62 96 THR A C 1
ATOM 701 O O . THR A 1 96 ? 0.230 1.885 15.062 1.00 62.62 96 THR A O 1
ATOM 704 N N . PRO A 1 97 ? 0.648 -0.206 15.719 1.00 72.62 97 PRO A N 1
ATOM 705 C CA . PRO A 1 97 ? 0.728 -0.752 14.371 1.00 72.62 97 PRO A CA 1
ATOM 706 C C . PRO A 1 97 ? -0.682 -0.943 13.793 1.00 72.62 97 PRO A C 1
ATOM 708 O O . PRO A 1 97 ? -1.110 -2.054 13.483 1.00 72.62 97 PRO A O 1
ATOM 711 N N . MET A 1 98 ? -1.430 0.156 13.697 1.00 84.62 98 MET A N 1
ATOM 712 C CA . MET A 1 98 ? -2.768 0.186 13.135 1.00 84.62 98 MET A CA 1
ATOM 713 C C . MET A 1 98 ? -2.682 0.146 11.611 1.00 84.62 98 MET A C 1
ATOM 715 O O . MET A 1 98 ? -1.944 0.897 10.974 1.00 84.62 98 MET A O 1
ATOM 719 N N . ARG A 1 99 ? -3.463 -0.745 11.013 1.00 88.44 99 ARG A N 1
ATOM 720 C CA . ARG A 1 99 ? -3.588 -0.903 9.563 1.00 88.44 99 ARG A CA 1
ATOM 721 C C . ARG A 1 99 ? -5.062 -0.898 9.193 1.00 88.44 99 ARG A C 1
ATOM 723 O O . ARG A 1 99 ? -5.898 -1.316 9.991 1.00 88.44 99 ARG A O 1
ATOM 730 N N . LEU A 1 100 ? -5.400 -0.461 7.986 1.00 91.88 100 LEU A N 1
ATOM 731 C CA . LEU A 1 100 ? -6.727 -0.755 7.438 1.00 91.88 100 LEU A CA 1
ATOM 732 C C . LEU A 1 100 ? -6.693 -2.087 6.699 1.00 91.88 100 LEU A C 1
ATOM 734 O O . LEU A 1 100 ? -5.644 -2.498 6.202 1.00 91.88 100 LEU A O 1
ATOM 738 N N . VAL A 1 101 ? -7.845 -2.740 6.623 1.00 91.44 101 VAL A N 1
ATOM 739 C CA . VAL A 1 101 ? -8.048 -3.960 5.842 1.00 91.44 101 VAL A CA 1
ATOM 740 C C . VAL A 1 101 ? -9.181 -3.726 4.859 1.00 91.44 101 VAL A C 1
ATOM 742 O O . VAL A 1 101 ? -10.199 -3.130 5.217 1.00 91.44 101 VAL A O 1
ATOM 745 N N . ASP A 1 102 ? -8.995 -4.167 3.622 1.00 91.81 102 ASP A N 1
ATOM 746 C CA . ASP A 1 102 ? -10.006 -4.068 2.573 1.00 91.81 102 ASP A CA 1
ATOM 747 C C . ASP A 1 102 ? -10.842 -5.353 2.419 1.00 91.81 102 ASP A C 1
ATOM 749 O O . ASP A 1 102 ? -10.765 -6.287 3.219 1.00 91.81 102 ASP A O 1
ATOM 753 N N . ASP A 1 103 ? -11.682 -5.409 1.392 1.00 91.06 103 ASP A N 1
ATOM 754 C CA . ASP A 1 103 ? -12.521 -6.566 1.059 1.00 91.06 103 ASP A CA 1
ATOM 755 C C . ASP A 1 103 ? -11.749 -7.790 0.544 1.00 91.06 103 ASP A C 1
ATOM 757 O O . ASP A 1 103 ? -12.310 -8.885 0.475 1.00 91.06 103 ASP A O 1
ATOM 761 N N . ARG A 1 104 ? -10.460 -7.634 0.229 1.00 85.94 104 ARG A N 1
ATOM 762 C CA . ARG A 1 104 ? -9.556 -8.708 -0.199 1.00 85.94 104 ARG A CA 1
ATOM 763 C C . ARG A 1 104 ? -8.594 -9.143 0.908 1.00 85.94 104 ARG A C 1
ATOM 765 O O . ARG A 1 104 ? -7.741 -9.997 0.676 1.00 85.94 104 ARG A O 1
ATOM 772 N N . GLY A 1 105 ? -8.715 -8.576 2.110 1.00 83.31 105 GLY A N 1
ATOM 773 C CA . GLY A 1 105 ? -7.808 -8.847 3.225 1.00 83.31 105 GLY A CA 1
ATOM 774 C C . GLY A 1 105 ? -6.434 -8.178 3.088 1.00 83.31 105 GLY A C 1
ATOM 775 O O . GLY A 1 105 ? -5.515 -8.505 3.843 1.00 83.31 105 GLY A O 1
ATOM 776 N N . GLN A 1 106 ? -6.269 -7.252 2.141 1.00 84.00 106 GLN A N 1
ATOM 777 C CA . GLN A 1 106 ? -5.040 -6.494 1.943 1.00 84.00 106 GLN A CA 1
ATOM 778 C C . GLN A 1 106 ? -4.885 -5.454 3.049 1.00 84.00 106 GLN A C 1
ATOM 780 O O . GLN A 1 106 ? -5.828 -4.748 3.407 1.00 84.00 106 GLN A O 1
ATOM 785 N N . ARG A 1 107 ? -3.667 -5.352 3.587 1.00 86.06 107 ARG A N 1
ATOM 786 C CA . ARG A 1 107 ? -3.332 -4.399 4.646 1.00 86.06 107 ARG A CA 1
ATOM 787 C C . ARG A 1 107 ? -2.883 -3.083 4.028 1.00 86.06 107 ARG A C 1
ATOM 789 O O . ARG A 1 107 ? -1.965 -3.071 3.211 1.00 86.06 107 ARG A O 1
ATOM 796 N N . ILE A 1 108 ? -3.474 -1.984 4.469 1.00 86.31 108 ILE A N 1
ATOM 797 C CA . ILE A 1 108 ? -3.117 -0.631 4.045 1.00 86.31 108 ILE A CA 1
ATOM 798 C C . ILE A 1 108 ? -2.370 0.037 5.194 1.00 86.31 108 ILE A C 1
ATOM 800 O O . ILE A 1 108 ? -2.843 0.061 6.334 1.00 86.31 108 ILE A O 1
ATOM 804 N N . LEU A 1 109 ? -1.177 0.545 4.889 1.00 83.75 109 LEU A N 1
ATOM 805 C CA . LEU A 1 109 ? -0.293 1.156 5.873 1.00 83.75 109 LEU A CA 1
ATOM 806 C C . LEU A 1 109 ? -0.677 2.617 6.134 1.00 83.75 109 LEU A C 1
ATOM 808 O O . LEU A 1 109 ? -1.100 3.312 5.207 1.00 83.75 109 LEU A O 1
ATOM 812 N N . PRO A 1 110 ? -0.494 3.101 7.370 1.00 83.38 110 PRO A N 1
ATOM 813 C CA . PRO A 1 110 ? -0.716 4.500 7.693 1.00 83.38 110 PRO A CA 1
ATOM 814 C C . PRO A 1 110 ? 0.332 5.398 7.031 1.00 83.38 110 PRO A C 1
ATOM 816 O O . PRO A 1 110 ? 1.454 4.970 6.744 1.00 83.38 110 PRO A O 1
ATOM 819 N N . VAL A 1 111 ? -0.025 6.664 6.830 1.00 79.25 111 VAL A N 1
ATOM 820 C CA . VAL A 1 111 ? 0.874 7.728 6.379 1.00 79.25 111 VAL A CA 1
ATOM 821 C C . VAL A 1 111 ? 1.386 8.547 7.558 1.00 79.25 111 VAL A C 1
ATOM 823 O O . VAL A 1 111 ? 0.676 8.774 8.535 1.00 79.25 111 VAL A O 1
ATOM 826 N N . ARG A 1 112 ? 2.630 9.030 7.461 1.00 69.44 112 ARG A N 1
ATOM 827 C CA . ARG A 1 112 ? 3.245 9.874 8.504 1.00 69.44 112 ARG A CA 1
ATOM 828 C C . ARG A 1 112 ? 2.823 11.343 8.433 1.00 69.44 112 ARG A C 1
ATOM 830 O O . ARG A 1 112 ? 2.941 12.054 9.426 1.00 69.44 112 ARG A O 1
ATOM 837 N N . ALA A 1 113 ? 2.357 11.796 7.275 1.00 68.06 113 ALA A N 1
ATOM 838 C CA . ALA A 1 113 ? 1.903 13.160 7.053 1.00 68.06 113 ALA A CA 1
ATOM 839 C C . ALA A 1 113 ? 0.615 13.131 6.230 1.00 68.06 113 ALA A C 1
ATOM 841 O O . ALA A 1 113 ? 0.530 12.421 5.229 1.00 68.06 113 ALA A O 1
ATOM 842 N N . GLY A 1 114 ? -0.383 13.881 6.686 1.00 64.38 114 GLY A N 1
ATOM 843 C CA . GLY A 1 114 ? -1.642 14.090 5.982 1.00 64.38 114 GLY A CA 1
ATOM 844 C C . GLY A 1 114 ? -1.752 15.515 5.437 1.00 64.38 114 GLY A C 1
ATOM 845 O O . GLY A 1 114 ? -0.794 16.288 5.505 1.00 64.38 114 GLY A O 1
ATOM 846 N N . PRO A 1 115 ? -2.924 15.900 4.908 1.00 64.25 115 PRO A N 1
ATOM 847 C CA . PRO A 1 115 ? -3.175 17.278 4.516 1.00 64.25 115 PRO A CA 1
ATOM 848 C C . PRO A 1 115 ? -3.112 18.193 5.750 1.00 64.25 115 PRO A C 1
ATOM 850 O O . PRO A 1 115 ? -3.521 17.798 6.846 1.00 64.25 115 PRO A O 1
ATOM 853 N N . ALA A 1 116 ? -2.629 19.425 5.555 1.00 56.50 116 ALA A N 1
ATOM 854 C CA . ALA A 1 116 ? -2.503 20.424 6.616 1.00 56.50 116 ALA A CA 1
ATOM 855 C C . ALA A 1 116 ? -3.804 20.541 7.433 1.00 56.50 116 ALA A C 1
ATOM 857 O O . ALA A 1 116 ? -4.886 20.709 6.864 1.00 56.50 116 ALA A O 1
ATOM 858 N N . GLY A 1 117 ? -3.705 20.448 8.764 1.00 55.66 117 GLY A N 1
ATOM 859 C CA . GLY A 1 117 ? -4.864 20.464 9.667 1.00 55.66 117 GLY A CA 1
ATOM 860 C C . GLY A 1 117 ? -5.363 19.088 10.126 1.00 55.66 117 GLY A C 1
ATOM 861 O O . GLY A 1 117 ? -6.273 19.031 10.953 1.00 55.66 117 GLY A O 1
ATOM 862 N N . GLN A 1 118 ? -4.761 17.987 9.662 1.00 59.91 118 GLN A N 1
ATOM 863 C CA . GLN A 1 118 ? -4.924 16.649 10.262 1.00 59.91 118 GLN A CA 1
ATOM 864 C C . GLN A 1 118 ? -3.702 16.214 11.099 1.00 59.91 118 GLN A C 1
ATOM 866 O O . GLN A 1 118 ? -3.599 15.058 11.509 1.00 59.91 118 GLN A O 1
ATOM 871 N N . ASP A 1 119 ? -2.818 17.166 11.420 1.00 53.28 119 ASP A N 1
ATOM 872 C CA . ASP A 1 119 ? -1.502 16.988 12.064 1.00 53.28 119 ASP A CA 1
ATOM 873 C C . ASP A 1 119 ? -1.548 16.383 13.485 1.00 53.28 119 ASP A C 1
ATOM 875 O O . ASP A 1 119 ? -0.520 16.036 14.058 1.00 53.28 119 ASP A O 1
ATOM 879 N N . GLY A 1 120 ? -2.741 16.228 14.070 1.00 56.91 120 GLY A N 1
ATOM 880 C CA . GLY A 1 120 ?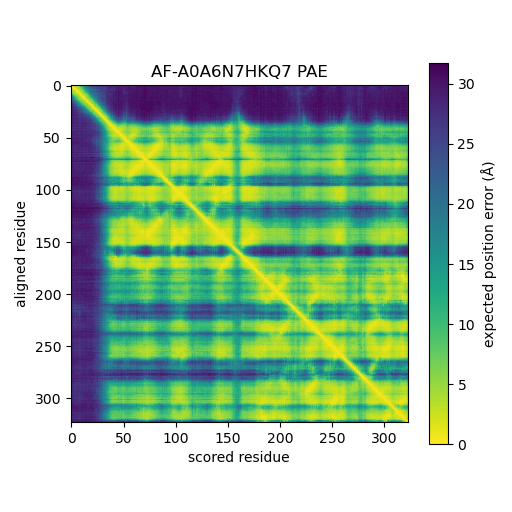 -2.937 15.612 15.387 1.00 56.91 120 GLY A CA 1
ATOM 881 C C . GLY A 1 120 ? -2.958 14.078 15.392 1.00 56.91 120 GLY A C 1
ATOM 882 O O . GLY A 1 120 ? -2.971 13.496 16.471 1.00 56.91 120 GLY A O 1
ATOM 883 N N . CYS A 1 121 ? -2.970 13.423 14.224 1.00 64.81 121 CYS A N 1
ATOM 884 C CA . CYS A 1 121 ? -3.093 11.961 14.100 1.00 64.81 121 CYS A CA 1
ATOM 885 C C . CYS A 1 121 ? -1.765 11.199 13.988 1.00 64.81 121 CYS A C 1
ATOM 887 O O . CYS A 1 121 ? -1.755 10.027 13.638 1.00 64.81 121 CYS A O 1
ATOM 889 N N . THR A 1 122 ? -0.626 11.838 14.232 1.00 56.84 122 THR A N 1
ATOM 890 C CA . THR A 1 122 ? 0.690 11.175 14.130 1.00 56.84 122 THR A CA 1
ATOM 891 C C . THR A 1 122 ? 1.614 11.504 15.297 1.00 56.84 122 THR A C 1
ATOM 893 O O . THR A 1 122 ? 2.792 11.149 15.272 1.00 56.84 122 THR A O 1
ATOM 896 N N . ALA A 1 123 ? 1.092 12.156 16.342 1.00 57.00 123 ALA A N 1
ATOM 897 C CA . ALA A 1 123 ? 1.863 12.401 17.549 1.00 57.00 123 ALA A CA 1
ATOM 898 C C . ALA A 1 123 ? 2.104 11.069 18.286 1.00 57.00 123 ALA A C 1
ATOM 900 O O . ALA A 1 123 ? 1.139 10.334 18.515 1.00 57.00 123 ALA A O 1
ATOM 901 N N . PRO A 1 124 ? 3.357 10.754 18.664 1.00 59.09 124 PRO A N 1
ATOM 902 C CA . PRO A 1 124 ? 3.642 9.592 19.494 1.00 59.09 124 PRO A CA 1
ATOM 903 C C . PRO A 1 124 ? 2.853 9.700 20.796 1.00 59.09 124 PRO A C 1
ATOM 905 O O . PRO A 1 124 ? 2.718 10.793 21.363 1.00 59.09 124 PRO A O 1
ATOM 908 N N . LEU A 1 125 ? 2.310 8.579 21.263 1.00 61.34 125 LEU A N 1
ATOM 909 C CA . LEU A 1 125 ? 1.600 8.601 22.526 1.00 61.34 125 LEU A CA 1
ATOM 910 C C . LEU A 1 125 ? 2.592 8.765 23.680 1.00 61.34 125 LEU A C 1
ATOM 912 O O . LEU A 1 125 ? 3.654 8.142 23.677 1.00 61.34 125 LEU A O 1
ATOM 916 N N . PRO A 1 126 ? 2.256 9.569 24.704 1.00 65.44 126 PRO A N 1
ATOM 917 C CA . PRO A 1 126 ? 2.954 9.471 25.974 1.00 65.44 126 PRO A CA 1
ATOM 918 C C . PRO A 1 126 ? 2.717 8.081 26.580 1.00 65.44 126 PRO A C 1
ATOM 920 O O . PRO A 1 126 ? 1.709 7.434 26.293 1.00 65.44 126 PRO A O 1
ATOM 923 N N . THR A 1 127 ? 3.613 7.650 27.467 1.00 70.31 127 THR A N 1
ATOM 924 C CA . THR A 1 127 ? 3.459 6.407 28.231 1.00 70.31 127 THR A CA 1
ATOM 925 C C . THR A 1 127 ? 2.069 6.336 28.878 1.00 70.31 127 THR A C 1
ATOM 927 O O . THR A 1 127 ? 1.650 7.268 29.569 1.00 70.31 127 THR A O 1
ATOM 930 N N . VAL A 1 128 ? 1.352 5.236 28.639 1.00 70.50 128 VAL A N 1
ATOM 931 C CA . VAL A 1 128 ? -0.003 4.992 29.158 1.00 70.50 128 VAL A CA 1
ATOM 932 C C . VAL A 1 128 ? 0.108 4.131 30.411 1.00 70.50 128 VAL A C 1
ATOM 934 O O . VAL A 1 128 ? 0.804 3.121 30.393 1.00 70.50 128 VAL A O 1
ATOM 937 N N . ALA A 1 129 ? -0.546 4.518 31.508 1.00 80.56 129 ALA A N 1
ATOM 938 C CA . ALA A 1 129 ? -0.561 3.696 32.717 1.00 80.56 129 ALA A CA 1
ATOM 939 C C . ALA A 1 129 ? -1.541 2.516 32.586 1.00 80.56 129 ALA A C 1
ATOM 941 O O . ALA A 1 129 ? -2.527 2.579 31.853 1.00 80.56 129 ALA A O 1
ATOM 942 N N . ILE A 1 130 ? -1.314 1.436 33.339 1.00 85.75 130 ILE A N 1
ATOM 943 C CA . ILE A 1 130 ? -2.244 0.296 33.373 1.00 85.75 130 ILE A CA 1
ATOM 944 C C . ILE A 1 130 ? -3.640 0.769 33.818 1.00 85.75 130 ILE A C 1
ATOM 946 O O . ILE A 1 130 ? -3.789 1.451 34.833 1.00 85.75 130 ILE A O 1
ATOM 950 N N . GLY A 1 131 ? -4.665 0.382 33.059 1.00 84.69 131 GLY A N 1
ATOM 951 C CA . GLY A 1 131 ? -6.064 0.776 33.227 1.00 84.69 131 GLY A CA 1
ATOM 952 C C . GLY A 1 131 ? -6.419 2.127 32.601 1.00 84.69 131 GLY A C 1
ATOM 953 O O . GLY A 1 131 ? -7.597 2.482 32.540 1.00 84.69 131 GLY A O 1
ATOM 954 N N . GLU A 1 132 ? -5.435 2.885 32.121 1.00 85.19 132 GLU A N 1
ATOM 955 C CA . GLU A 1 132 ? -5.666 4.144 31.430 1.00 85.19 132 GLU A CA 1
ATOM 956 C C . GLU A 1 132 ? -6.040 3.897 29.965 1.00 85.19 132 GLU A C 1
ATOM 958 O O . GLU A 1 132 ? -5.563 2.960 29.324 1.00 85.19 132 GLU A O 1
ATOM 963 N N . SER A 1 133 ? -6.928 4.743 29.441 1.00 86.19 133 SER A N 1
ATOM 964 C CA . SER A 1 133 ? -7.357 4.712 28.044 1.00 86.19 133 SER A CA 1
ATOM 965 C C . SER A 1 133 ? -6.934 5.987 27.333 1.00 86.19 133 SER A C 1
ATOM 967 O O . SER A 1 133 ? -7.072 7.083 27.883 1.00 86.19 133 SER A O 1
ATOM 969 N N . ARG A 1 134 ? -6.465 5.858 26.096 1.00 84.06 134 ARG A N 1
ATOM 970 C CA . ARG A 1 134 ? -6.094 6.976 25.230 1.00 84.06 134 ARG A CA 1
ATOM 971 C C . ARG A 1 134 ? -6.724 6.815 23.864 1.00 84.06 134 ARG A C 1
ATOM 973 O O . ARG A 1 134 ? -6.897 5.704 23.381 1.00 84.06 134 ARG A O 1
ATOM 980 N N . THR A 1 135 ? -7.088 7.941 23.264 1.00 85.69 135 THR A N 1
ATOM 981 C CA . THR A 1 135 ? -7.572 7.968 21.888 1.00 85.69 135 THR A CA 1
ATOM 982 C C . THR A 1 135 ? -6.417 8.299 20.965 1.00 85.69 135 THR A C 1
ATOM 984 O O . THR A 1 135 ? -5.721 9.293 21.165 1.00 85.69 135 THR A O 1
ATOM 987 N N . GLU A 1 136 ? -6.257 7.469 19.951 1.00 82.81 136 GLU A N 1
ATOM 988 C CA . GLU A 1 136 ? -5.317 7.628 18.857 1.00 82.81 136 GLU A CA 1
ATOM 989 C C . GLU A 1 136 ? -6.100 7.801 17.561 1.00 82.81 136 GLU A C 1
ATOM 991 O O . GLU A 1 136 ? -7.233 7.335 17.417 1.00 82.81 136 GLU A O 1
ATOM 996 N N . CYS A 1 137 ? -5.477 8.433 16.580 1.00 86.06 137 CYS A N 1
ATOM 997 C CA . CYS A 1 137 ? -5.919 8.314 15.206 1.00 86.06 137 CYS A CA 1
ATOM 998 C C . CYS A 1 137 ? -4.720 8.072 14.309 1.00 86.06 137 CYS A C 1
ATOM 1000 O O . CYS A 1 137 ? -3.611 8.420 14.686 1.00 86.06 137 CYS A O 1
ATOM 1002 N N . GLN A 1 138 ? -4.942 7.481 13.138 1.00 87.00 138 GLN A N 1
ATOM 1003 C CA . GLN A 1 138 ? -3.969 7.486 12.048 1.00 87.00 138 GLN A CA 1
ATOM 1004 C C . GLN A 1 138 ? -4.661 7.774 10.728 1.00 87.00 138 GLN A C 1
ATOM 1006 O O . GLN A 1 138 ? -5.877 7.604 10.575 1.00 87.00 138 GLN A O 1
ATOM 1011 N N . LEU A 1 139 ? -3.850 8.237 9.787 1.00 87.81 139 LEU A N 1
ATOM 1012 C CA . LEU A 1 139 ? -4.271 8.615 8.454 1.00 87.81 139 LEU A CA 1
ATOM 1013 C C . LEU A 1 139 ? -3.779 7.589 7.452 1.00 87.81 139 LEU A C 1
ATOM 1015 O O . LEU A 1 139 ? -2.678 7.064 7.573 1.00 87.81 139 LEU A O 1
ATOM 1019 N N . PHE A 1 140 ? -4.591 7.350 6.438 1.00 88.94 140 PHE A N 1
ATOM 1020 C CA . PHE A 1 140 ? -4.325 6.417 5.360 1.00 88.94 140 PHE A CA 1
ATOM 1021 C C . PHE A 1 140 ? -4.679 7.103 4.051 1.00 88.94 140 PHE A C 1
ATOM 1023 O O . PHE A 1 140 ? -5.704 7.783 3.961 1.00 88.94 140 PHE A O 1
ATOM 1030 N N . LEU A 1 141 ? -3.854 6.908 3.032 1.00 87.81 141 LEU A N 1
ATOM 1031 C CA . LEU A 1 141 ? -4.201 7.279 1.671 1.00 87.81 141 LEU A CA 1
ATOM 1032 C C . LEU A 1 141 ? -4.749 6.033 0.973 1.00 87.81 141 LEU A C 1
ATOM 1034 O O . LEU A 1 141 ? -4.037 5.045 0.815 1.00 87.81 141 LEU A O 1
ATOM 1038 N N . VAL A 1 142 ? -6.026 6.063 0.601 1.00 91.12 142 VAL A N 1
ATOM 1039 C CA . VAL A 1 142 ? -6.752 4.894 0.093 1.00 91.12 142 VAL A CA 1
ATOM 1040 C C . VAL A 1 142 ? -7.301 5.202 -1.301 1.00 91.12 142 VAL A C 1
ATOM 1042 O O . VAL A 1 142 ? -7.900 6.260 -1.477 1.00 91.12 142 VAL A O 1
ATOM 1045 N N . PRO A 1 143 ? -7.144 4.310 -2.289 1.00 91.12 143 PRO A N 1
ATOM 1046 C CA . PRO A 1 143 ? -7.881 4.367 -3.549 1.00 91.12 143 PRO A CA 1
ATOM 1047 C C . PRO A 1 143 ? -9.398 4.500 -3.352 1.00 91.12 143 PRO A C 1
ATOM 1049 O O . PRO A 1 143 ? -9.995 3.777 -2.553 1.00 91.12 143 PRO A O 1
ATOM 1052 N N . ASP A 1 144 ? -10.052 5.375 -4.111 1.00 91.44 144 ASP A N 1
ATOM 1053 C CA . ASP A 1 144 ? -11.515 5.483 -4.161 1.00 91.44 144 ASP A CA 1
ATOM 1054 C C . ASP A 1 144 ? -12.221 4.150 -4.471 1.00 91.44 144 ASP A C 1
ATOM 1056 O O . ASP A 1 144 ? -13.322 3.919 -3.964 1.00 91.44 144 ASP A O 1
ATOM 1060 N N . ALA A 1 145 ? -11.588 3.256 -5.237 1.00 91.81 145 ALA A N 1
ATOM 1061 C CA . ALA A 1 145 ? -12.105 1.930 -5.585 1.00 91.81 145 ALA A CA 1
ATOM 1062 C C . ALA A 1 145 ? -11.991 0.895 -4.461 1.00 91.81 145 ALA A C 1
ATOM 1064 O O . ALA A 1 145 ? -12.563 -0.190 -4.575 1.00 91.81 145 ALA A O 1
ATOM 1065 N N . THR A 1 146 ? -11.278 1.205 -3.378 1.00 93.06 146 THR A N 1
ATOM 1066 C CA . THR A 1 146 ? -11.009 0.251 -2.300 1.00 93.06 146 THR A CA 1
ATOM 1067 C C . THR A 1 146 ? -11.994 0.445 -1.147 1.00 93.06 146 THR A C 1
ATOM 1069 O O . THR A 1 146 ? -11.887 1.436 -0.412 1.00 93.06 146 THR A O 1
ATOM 1072 N N . PRO A 1 147 ? -12.935 -0.490 -0.918 1.00 95.06 147 PRO A N 1
ATOM 1073 C CA . PRO A 1 147 ? -13.715 -0.508 0.312 1.00 95.06 147 PRO A CA 1
ATOM 1074 C C . PRO A 1 147 ? -12.829 -0.911 1.500 1.00 95.06 147 PRO A C 1
ATOM 1076 O O . PRO A 1 147 ? -11.954 -1.759 1.373 1.00 95.06 147 PRO A O 1
ATOM 1079 N N . ILE A 1 148 ? -13.076 -0.328 2.670 1.00 96.00 148 ILE A N 1
ATOM 1080 C CA . ILE A 1 148 ? -12.458 -0.743 3.935 1.00 96.00 148 ILE A CA 1
ATOM 1081 C C . ILE A 1 148 ? -13.462 -1.604 4.692 1.00 96.00 148 ILE A C 1
ATOM 1083 O O . ILE A 1 148 ? -14.630 -1.229 4.811 1.00 96.00 148 ILE A O 1
ATOM 1087 N N . THR A 1 149 ? -13.005 -2.748 5.192 1.00 94.31 149 THR A N 1
ATOM 1088 C CA . THR A 1 149 ? -13.812 -3.718 5.948 1.00 94.31 149 THR A CA 1
ATOM 1089 C C . THR A 1 149 ? -13.427 -3.781 7.422 1.00 94.31 149 THR A C 1
ATOM 1091 O O . THR A 1 149 ? -14.212 -4.248 8.253 1.00 94.31 149 THR A O 1
ATOM 1094 N N . GLY A 1 150 ? -12.247 -3.273 7.786 1.00 92.75 150 GLY A N 1
ATOM 1095 C CA . GLY A 1 150 ? -11.857 -3.204 9.181 1.00 92.75 150 GLY A CA 1
ATOM 1096 C C . GLY A 1 150 ? -10.577 -2.442 9.465 1.00 92.75 150 GLY A C 1
ATOM 1097 O O . GLY A 1 150 ? -9.858 -1.987 8.575 1.00 92.75 150 GLY A O 1
ATOM 1098 N N . VAL A 1 151 ? -10.309 -2.336 10.761 1.00 91.38 151 VAL A N 1
ATOM 1099 C CA . VAL A 1 151 ? -9.065 -1.821 11.329 1.00 91.38 151 VAL A CA 1
ATOM 1100 C C . VAL A 1 151 ? -8.346 -2.988 11.990 1.00 91.38 151 VAL A C 1
ATOM 1102 O O . VAL A 1 151 ? -8.912 -3.666 12.848 1.00 91.38 151 VAL A O 1
ATOM 1105 N N . MET A 1 152 ? -7.110 -3.231 11.579 1.00 87.94 152 MET A N 1
ATOM 1106 C CA . MET A 1 152 ? -6.254 -4.295 12.084 1.00 87.94 152 MET A CA 1
ATOM 1107 C C . MET A 1 152 ? -5.216 -3.749 13.053 1.00 87.94 152 MET A C 1
ATOM 1109 O O . MET A 1 152 ? -4.637 -2.689 12.823 1.00 87.94 152 MET A O 1
ATOM 1113 N N . TYR A 1 153 ? -4.973 -4.526 14.102 1.00 81.75 153 TYR A N 1
ATOM 1114 C CA . TYR A 1 153 ? -3.847 -4.376 15.013 1.00 81.75 153 TYR A CA 1
ATOM 1115 C C . TYR A 1 153 ? -3.028 -5.664 14.990 1.00 81.75 153 TYR A C 1
ATOM 1117 O O . TYR A 1 153 ? -3.536 -6.723 15.364 1.00 81.75 153 TYR A O 1
ATOM 1125 N N . ASP A 1 154 ? -1.779 -5.584 14.535 1.00 75.69 154 ASP A N 1
ATOM 1126 C CA . ASP A 1 154 ? -0.851 -6.714 14.423 1.00 75.69 154 ASP A CA 1
ATOM 1127 C C . ASP A 1 154 ? 0.601 -6.315 14.714 1.00 75.69 154 ASP A C 1
ATOM 1129 O O . ASP A 1 154 ? 1.001 -5.178 14.482 1.00 75.69 154 ASP A O 1
ATOM 1133 N N . ASP A 1 155 ? 1.382 -7.271 15.222 1.00 63.84 155 ASP A N 1
ATOM 1134 C CA . ASP A 1 155 ? 2.708 -7.043 15.810 1.00 63.84 155 ASP A CA 1
ATOM 1135 C C . ASP A 1 155 ? 3.712 -6.327 14.874 1.00 63.84 155 ASP A C 1
ATOM 1137 O O . ASP A 1 155 ? 3.721 -6.504 13.649 1.00 63.84 155 ASP A O 1
ATOM 1141 N N . PHE A 1 156 ? 4.562 -5.493 15.481 1.00 50.97 156 PHE A N 1
ATOM 1142 C CA . PHE A 1 156 ? 5.513 -4.574 14.848 1.00 50.97 156 PHE A CA 1
ATOM 1143 C C . PHE A 1 156 ? 6.649 -5.277 14.113 1.00 50.97 156 PHE A C 1
ATOM 1145 O O . PHE A 1 156 ? 7.118 -4.799 13.077 1.00 50.97 156 PHE A O 1
ATOM 1152 N N . ALA A 1 157 ? 7.094 -6.416 14.623 1.00 42.50 157 ALA A N 1
ATOM 1153 C CA . ALA A 1 157 ? 8.268 -7.091 14.118 1.00 42.50 157 ALA A CA 1
ATOM 1154 C C . ALA A 1 157 ? 7.847 -8.451 13.578 1.00 42.50 157 ALA A C 1
ATOM 1156 O O . ALA A 1 157 ? 7.364 -9.306 14.312 1.00 42.50 157 ALA A O 1
ATOM 1157 N N . GLY A 1 158 ? 8.053 -8.687 12.281 1.00 40.34 158 GLY A N 1
ATOM 1158 C CA . GLY A 1 158 ? 7.866 -10.007 11.665 1.00 40.34 158 GLY A CA 1
ATOM 1159 C C . GLY A 1 158 ? 8.861 -11.065 12.166 1.00 40.34 158 GLY A C 1
ATOM 1160 O O . GLY A 1 158 ? 9.268 -11.911 11.381 1.00 40.34 158 GLY A O 1
ATOM 1161 N N . THR A 1 159 ? 9.305 -10.973 13.420 1.00 35.50 159 THR A N 1
ATOM 1162 C CA . THR A 1 159 ? 10.347 -11.778 14.055 1.00 35.50 159 THR A CA 1
ATOM 1163 C C . THR A 1 159 ? 9.824 -12.641 15.198 1.00 35.50 159 THR A C 1
ATOM 1165 O O . THR A 1 159 ? 10.544 -13.547 15.604 1.00 35.50 159 THR A O 1
ATOM 1168 N N . 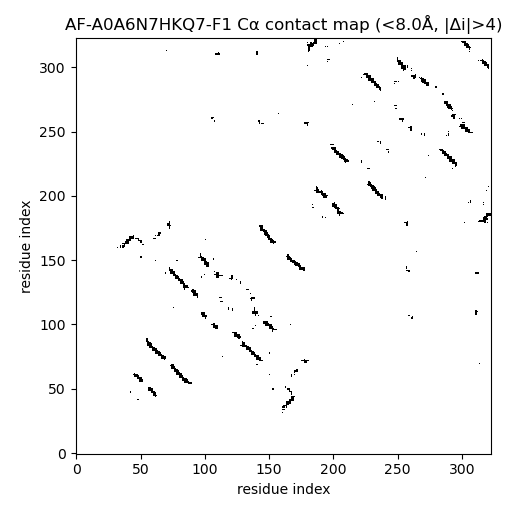GLU A 1 160 ? 8.599 -12.431 15.698 1.00 38.66 160 GLU A N 1
ATOM 1169 C CA . GLU A 1 160 ? 8.022 -13.306 16.725 1.00 38.66 160 GLU A CA 1
ATOM 1170 C C . GLU A 1 160 ? 6.798 -14.084 16.236 1.00 38.66 160 GLU A C 1
ATOM 1172 O O . GLU A 1 160 ? 5.861 -13.587 15.613 1.00 38.66 160 GLU A O 1
ATOM 1177 N N . VAL A 1 161 ? 6.865 -15.382 16.505 1.00 40.94 161 VAL A N 1
ATOM 1178 C CA . VAL A 1 161 ? 5.924 -16.404 16.082 1.00 40.94 161 VAL A CA 1
ATOM 1179 C C . VAL A 1 161 ? 4.652 -16.326 16.940 1.00 40.94 161 VAL A C 1
ATOM 1181 O O . VAL A 1 161 ? 4.694 -16.488 18.157 1.00 40.94 161 VAL A O 1
ATOM 1184 N N . ASN A 1 162 ? 3.504 -16.211 16.269 1.00 45.34 162 ASN A N 1
ATOM 1185 C CA . ASN A 1 162 ? 2.200 -16.723 16.712 1.00 45.34 162 ASN A CA 1
ATOM 1186 C C . ASN A 1 162 ? 1.472 -16.053 17.885 1.00 45.34 162 ASN A C 1
ATOM 1188 O O . ASN A 1 162 ? 1.051 -16.744 18.814 1.00 45.34 162 ASN A O 1
ATOM 1192 N N . ARG A 1 163 ? 1.099 -14.778 17.753 1.00 51.88 163 ARG A N 1
ATOM 1193 C CA . ARG A 1 163 ? -0.230 -14.339 18.220 1.00 51.88 163 ARG A CA 1
ATOM 1194 C C . ARG A 1 163 ? -0.847 -13.460 17.145 1.00 51.88 163 ARG A C 1
ATOM 1196 O O . ARG A 1 163 ? -0.421 -12.329 16.951 1.00 51.88 163 ARG A O 1
ATOM 1203 N N . GLY A 1 164 ? -1.761 -14.043 16.366 1.00 55.53 164 GLY A N 1
ATOM 1204 C CA . GLY A 1 164 ? -2.443 -13.342 15.282 1.00 55.53 164 GLY A CA 1
ATOM 1205 C C . GLY A 1 164 ? -3.007 -12.016 15.784 1.00 55.53 164 GLY A C 1
ATOM 1206 O O . GLY A 1 164 ? -3.528 -11.947 16.897 1.00 55.53 164 GLY A O 1
ATOM 1207 N N . GLY A 1 165 ? -2.869 -10.967 14.975 1.00 72.25 165 GLY A N 1
ATOM 1208 C CA . GLY A 1 165 ? -3.551 -9.706 15.236 1.00 72.25 165 GLY A CA 1
ATOM 1209 C C . GLY A 1 165 ? -5.069 -9.893 15.310 1.00 72.25 165 GLY A C 1
ATOM 1210 O O . GLY A 1 165 ? -5.598 -10.974 15.043 1.00 72.25 165 GLY A O 1
ATOM 1211 N N . PHE A 1 166 ? -5.802 -8.837 15.624 1.00 80.44 166 PHE A N 1
ATOM 1212 C CA . PHE A 1 166 ? -7.254 -8.837 15.440 1.00 80.44 166 PHE A CA 1
ATOM 1213 C C . PHE A 1 166 ? -7.648 -7.773 14.422 1.00 80.44 166 PHE A C 1
ATOM 1215 O O . PHE A 1 166 ? -6.938 -6.789 14.213 1.00 80.44 166 PHE A O 1
ATOM 1222 N N . VAL A 1 167 ? -8.800 -7.983 13.797 1.00 84.88 167 VAL A N 1
ATOM 1223 C CA . VAL A 1 167 ? -9.465 -7.016 12.930 1.00 84.88 167 VAL A CA 1
ATOM 1224 C C . VAL A 1 167 ? -10.771 -6.629 13.600 1.00 84.88 167 VAL A C 1
ATOM 1226 O O . VAL A 1 167 ? -11.629 -7.480 13.827 1.00 84.88 167 VAL A O 1
ATOM 1229 N N . VAL A 1 168 ? -10.944 -5.349 13.911 1.00 86.38 168 VAL A N 1
ATOM 1230 C CA . VAL A 1 168 ? -12.251 -4.814 14.298 1.00 86.38 168 VAL A CA 1
ATOM 1231 C C . VAL A 1 168 ? -12.978 -4.419 13.028 1.00 86.38 168 VAL A C 1
ATOM 1233 O O . VAL A 1 168 ? -12.476 -3.621 12.237 1.00 86.38 168 VAL A O 1
ATOM 1236 N N . SER A 1 169 ? -14.165 -4.985 12.842 1.00 87.62 169 SER A N 1
ATOM 1237 C CA . SER A 1 169 ? -15.005 -4.727 11.676 1.00 87.62 169 SER A CA 1
ATOM 1238 C C . SER A 1 169 ? -15.412 -3.255 11.660 1.00 87.62 169 SER A C 1
ATOM 1240 O O . SER A 1 169 ? -15.988 -2.740 12.625 1.00 87.62 169 SER A O 1
ATOM 1242 N N . ALA A 1 170 ? -15.110 -2.580 10.560 1.00 88.06 170 ALA A N 1
ATOM 1243 C CA . ALA A 1 170 ? -15.417 -1.179 10.338 1.00 88.06 170 ALA A CA 1
ATOM 1244 C C . ALA A 1 170 ? -15.582 -0.975 8.833 1.00 88.06 170 ALA A C 1
ATOM 1246 O O . ALA A 1 170 ? -14.636 -1.155 8.072 1.00 88.06 170 ALA A O 1
ATOM 1247 N N . GLU A 1 171 ? -16.792 -0.629 8.410 1.00 91.94 171 GLU A N 1
ATOM 1248 C CA . GLU A 1 171 ? -17.130 -0.564 6.993 1.00 91.94 171 GLU A CA 1
ATOM 1249 C C . GLU A 1 171 ? -17.063 0.870 6.474 1.00 91.94 171 GLU A C 1
ATOM 1251 O O . GLU A 1 171 ? -17.691 1.783 7.013 1.00 91.94 171 GLU A O 1
ATOM 1256 N N . LEU A 1 172 ? -16.320 1.055 5.387 1.00 94.81 172 LEU A N 1
ATOM 1257 C CA . LEU A 1 172 ? -16.318 2.277 4.596 1.00 94.81 172 LEU A CA 1
ATOM 1258 C C . LEU A 1 172 ? -16.332 1.877 3.114 1.00 94.81 172 LEU A C 1
ATOM 1260 O O . LEU A 1 172 ? -15.322 1.385 2.606 1.00 94.81 172 LEU A O 1
ATOM 1264 N N . PRO A 1 173 ? -17.456 2.062 2.402 1.00 95.44 173 PRO A N 1
ATOM 1265 C CA . PRO A 1 173 ? -17.595 1.589 1.027 1.00 95.44 173 PRO A CA 1
ATOM 1266 C C . PRO A 1 173 ? -16.624 2.305 0.086 1.00 95.44 173 PRO A C 1
ATOM 1268 O O . PRO A 1 173 ? -16.150 3.401 0.389 1.00 95.44 173 PRO A O 1
ATOM 1271 N N . ALA A 1 174 ? -16.342 1.712 -1.075 1.00 93.56 174 ALA A N 1
ATOM 1272 C CA . ALA A 1 174 ? -15.682 2.410 -2.178 1.00 93.56 174 ALA A CA 1
ATOM 1273 C C . ALA A 1 174 ? -16.495 3.654 -2.596 1.00 93.56 174 ALA A C 1
ATOM 1275 O O . ALA A 1 174 ? -17.724 3.663 -2.513 1.00 93.56 174 ALA A O 1
ATOM 1276 N N . THR A 1 175 ? -15.811 4.715 -3.017 1.00 90.94 175 THR A N 1
ATOM 1277 C CA . THR A 1 175 ? -16.405 6.010 -3.406 1.00 90.94 175 THR A CA 1
ATOM 1278 C C . THR A 1 175 ? -16.367 6.274 -4.905 1.00 90.94 175 THR A C 1
ATOM 1280 O O . THR A 1 175 ? -17.067 7.172 -5.370 1.00 90.94 175 THR A O 1
ATOM 1283 N N . GLY A 1 176 ? -15.608 5.497 -5.675 1.00 86.62 176 GLY A N 1
ATOM 1284 C CA . GLY A 1 176 ? -15.483 5.684 -7.117 1.00 86.62 176 GLY A CA 1
ATOM 1285 C C . GLY A 1 176 ? -14.460 4.738 -7.742 1.00 86.62 176 GLY A C 1
ATOM 1286 O O . GLY A 1 176 ? -13.965 3.847 -7.063 1.00 86.62 176 GLY A O 1
ATOM 1287 N N . PRO A 1 177 ? -14.156 4.889 -9.038 1.00 82.00 177 PRO A N 1
ATOM 1288 C CA . PRO A 1 177 ? -13.017 4.215 -9.649 1.00 82.00 177 PRO A CA 1
ATOM 1289 C C . PRO A 1 177 ? -11.697 4.829 -9.159 1.00 82.00 177 PRO A C 1
ATOM 1291 O O . PRO A 1 177 ? -11.654 6.002 -8.790 1.00 82.00 177 PRO A O 1
ATOM 1294 N N . THR A 1 178 ? -10.611 4.061 -9.235 1.00 74.12 178 THR A N 1
ATOM 1295 C CA . THR A 1 178 ? -9.251 4.567 -9.022 1.00 74.12 178 THR A CA 1
ATOM 1296 C C . THR A 1 178 ? -8.429 4.383 -10.280 1.00 74.12 178 THR A C 1
ATOM 1298 O O . THR A 1 178 ? -8.499 3.348 -10.938 1.00 74.12 178 THR A O 1
ATOM 1301 N N . GLU A 1 179 ? -7.632 5.395 -10.596 1.00 76.12 179 GLU A N 1
ATOM 1302 C CA . GLU A 1 179 ? -6.556 5.285 -11.568 1.00 76.12 179 GLU A CA 1
ATOM 1303 C C . GLU A 1 179 ? -5.240 5.042 -10.827 1.00 76.12 179 GLU A C 1
ATOM 1305 O O . GLU A 1 179 ? -5.012 5.623 -9.765 1.00 76.12 179 GLU A O 1
ATOM 1310 N N . LEU A 1 180 ? -4.364 4.199 -11.386 1.00 75.94 180 LEU A N 1
ATOM 1311 C CA . LEU A 1 180 ? -3.018 4.036 -10.834 1.00 75.94 180 LEU A CA 1
ATOM 1312 C C . LEU A 1 180 ? -2.320 5.410 -10.741 1.00 75.94 180 LEU A C 1
ATOM 1314 O O . LEU A 1 180 ? -2.411 6.201 -11.688 1.00 75.94 180 LEU A O 1
ATOM 1318 N N . PRO A 1 181 ? -1.620 5.701 -9.635 1.00 73.62 181 PRO A N 1
ATOM 1319 C CA . PRO A 1 181 ? -1.027 7.008 -9.395 1.00 73.62 181 PRO A CA 1
ATOM 1320 C C . PRO A 1 181 ? 0.240 7.168 -10.233 1.00 73.62 181 PRO A C 1
ATOM 1322 O O . PRO A 1 181 ? 0.966 6.200 -10.427 1.00 73.62 181 PRO A O 1
ATOM 1325 N N . GLY A 1 182 ? 0.532 8.372 -10.728 1.00 78.56 182 GLY A N 1
ATOM 1326 C CA . GLY A 1 182 ? 1.837 8.671 -11.338 1.00 78.56 182 GLY A CA 1
ATOM 1327 C C . GLY A 1 182 ? 2.237 7.748 -12.497 1.00 78.56 182 GLY A C 1
ATOM 1328 O O . GLY A 1 182 ? 3.412 7.410 -12.635 1.00 78.56 182 GLY A O 1
ATOM 1329 N N . VAL A 1 183 ? 1.266 7.306 -13.306 1.00 86.50 183 VAL A N 1
ATOM 1330 C CA . VAL A 1 183 ? 1.525 6.417 -14.448 1.00 86.50 183 VAL A CA 1
ATOM 1331 C C . VAL A 1 183 ? 2.361 7.149 -15.483 1.00 86.50 183 VAL A C 1
ATOM 1333 O O . VAL A 1 183 ? 1.908 8.114 -16.099 1.00 86.50 183 VAL A O 1
ATOM 1336 N N . VAL A 1 184 ? 3.577 6.660 -15.693 1.00 90.19 184 VAL A N 1
ATOM 1337 C CA . VAL A 1 184 ? 4.528 7.232 -16.650 1.00 90.19 184 VAL A CA 1
ATOM 1338 C C . VAL A 1 184 ? 4.609 6.440 -17.948 1.00 90.19 184 VAL A C 1
ATOM 1340 O O . VAL A 1 184 ? 5.067 6.996 -18.941 1.00 90.19 184 VAL A O 1
ATOM 1343 N N . GLY A 1 185 ? 4.134 5.192 -17.984 1.00 89.81 185 GLY A N 1
ATOM 1344 C CA . GLY A 1 185 ? 4.108 4.358 -19.188 1.00 89.81 185 GLY A CA 1
ATOM 1345 C C . GLY A 1 185 ? 3.514 2.971 -18.949 1.00 89.81 185 GLY A C 1
ATOM 1346 O O . GLY A 1 185 ? 2.978 2.682 -17.875 1.00 89.81 185 GLY A O 1
ATOM 1347 N N . GLU A 1 186 ? 3.630 2.111 -19.955 1.00 92.00 186 GLU A N 1
ATOM 1348 C CA . GLU A 1 186 ? 3.241 0.698 -19.875 1.00 92.00 186 GLU A CA 1
ATOM 1349 C C . GLU A 1 186 ? 4.476 -0.216 -19.846 1.00 92.00 186 GLU A C 1
ATOM 1351 O O . GLU A 1 186 ? 5.549 0.125 -20.350 1.00 92.00 186 GLU A O 1
ATOM 1356 N N . VAL A 1 187 ? 4.343 -1.388 -19.226 1.00 88.81 187 VAL A N 1
ATOM 1357 C CA . VAL A 1 187 ? 5.371 -2.436 -19.258 1.00 88.81 187 VAL A CA 1
ATOM 1358 C C . VAL A 1 187 ? 5.599 -2.872 -20.709 1.00 88.81 187 VAL A C 1
ATOM 1360 O O . VAL A 1 187 ? 4.650 -3.185 -21.423 1.00 88.81 187 VAL A O 1
ATOM 1363 N N . GLY A 1 188 ? 6.861 -2.909 -21.136 1.00 86.12 188 GLY A N 1
ATOM 1364 C CA . GLY A 1 188 ? 7.278 -3.226 -22.504 1.00 86.12 188 GLY A CA 1
ATOM 1365 C C . GLY A 1 188 ? 7.427 -2.011 -23.429 1.00 86.12 188 GLY A C 1
ATOM 1366 O O . GLY A 1 188 ? 7.939 -2.161 -24.541 1.00 86.12 188 GLY A O 1
ATOM 1367 N N . GLU A 1 189 ? 7.034 -0.808 -22.994 1.00 89.62 189 GLU A N 1
ATOM 1368 C CA . GLU A 1 189 ? 7.306 0.429 -23.738 1.00 89.62 189 GLU A CA 1
ATOM 1369 C C . GLU A 1 189 ? 8.801 0.812 -23.714 1.00 89.62 189 GLU A C 1
ATOM 1371 O O . GLU A 1 189 ? 9.564 0.306 -22.888 1.00 89.62 189 GLU A O 1
ATOM 1376 N N . PRO A 1 190 ? 9.258 1.707 -24.614 1.00 85.81 190 PRO A N 1
ATOM 1377 C CA . PRO A 1 190 ? 10.599 2.287 -24.551 1.00 85.81 190 PRO A CA 1
ATOM 1378 C C . PRO A 1 190 ? 10.904 2.981 -23.217 1.00 85.81 190 PRO A C 1
ATOM 1380 O O . PRO A 1 190 ? 10.005 3.314 -22.443 1.00 85.81 190 PRO A O 1
ATOM 1383 N N . ASP A 1 191 ? 12.189 3.227 -22.970 1.00 83.44 191 ASP A N 1
ATOM 1384 C CA . ASP A 1 191 ? 12.637 3.940 -21.782 1.00 83.44 191 ASP A CA 1
ATOM 1385 C C . ASP A 1 191 ? 12.046 5.352 -21.710 1.00 83.44 191 ASP A C 1
ATOM 1387 O O . ASP A 1 191 ? 11.924 6.067 -22.708 1.00 83.44 191 ASP A O 1
ATOM 1391 N N . ARG A 1 192 ? 11.677 5.763 -20.496 1.00 85.94 192 ARG A N 1
ATOM 1392 C CA . ARG A 1 192 ? 11.222 7.124 -20.216 1.00 85.94 192 ARG A CA 1
ATOM 1393 C C . ARG A 1 192 ? 12.073 7.761 -19.144 1.00 85.94 192 ARG A C 1
ATOM 1395 O O . ARG A 1 192 ? 12.429 7.117 -18.162 1.00 85.94 192 ARG A O 1
ATOM 1402 N N . GLU A 1 193 ? 12.373 9.040 -19.332 1.00 87.81 193 GLU A N 1
ATOM 1403 C CA . GLU A 1 193 ? 13.040 9.828 -18.305 1.00 87.81 193 GLU A CA 1
ATOM 1404 C C . GLU A 1 193 ? 12.069 10.087 -17.148 1.00 87.81 193 GLU A C 1
ATOM 1406 O O . GLU A 1 193 ? 11.020 10.708 -17.330 1.00 87.81 193 GLU A O 1
ATOM 1411 N N . VAL A 1 194 ? 12.424 9.601 -15.963 1.00 87.81 194 VAL A N 1
ATOM 1412 C CA . VAL A 1 194 ? 11.647 9.743 -14.730 1.00 87.81 194 VAL A CA 1
ATOM 1413 C C . VAL A 1 194 ? 12.539 10.254 -13.606 1.00 87.81 194 VAL A C 1
ATOM 1415 O O . VAL A 1 194 ? 13.724 9.924 -13.539 1.00 87.81 194 VAL A O 1
ATOM 1418 N N . ASP A 1 195 ? 11.974 11.072 -12.722 1.00 85.19 195 ASP A N 1
ATOM 1419 C CA . ASP A 1 195 ? 12.643 11.492 -11.492 1.00 85.19 195 ASP A CA 1
ATOM 1420 C C . ASP A 1 195 ? 12.295 10.506 -10.376 1.00 85.19 195 ASP A C 1
ATOM 1422 O O . ASP A 1 195 ? 11.127 10.340 -10.031 1.00 85.19 195 ASP A O 1
ATOM 1426 N N . LEU A 1 196 ? 13.309 9.843 -9.823 1.00 80.56 196 LEU A N 1
ATOM 1427 C CA . LEU A 1 196 ? 13.143 8.856 -8.752 1.00 80.56 196 LEU A CA 1
ATOM 1428 C C . LEU A 1 196 ? 13.458 9.445 -7.363 1.00 80.56 196 LEU A C 1
ATOM 1430 O O . LEU A 1 196 ? 13.806 8.706 -6.441 1.00 80.56 196 LEU A O 1
ATOM 1434 N N . GLY A 1 197 ? 13.396 10.777 -7.220 1.00 77.19 197 GLY A N 1
ATOM 1435 C CA . GLY A 1 197 ? 13.595 11.524 -5.969 1.00 77.19 197 GLY A CA 1
ATOM 1436 C C . GLY A 1 197 ? 15.055 11.840 -5.636 1.00 77.19 197 GLY A C 1
ATOM 1437 O O . GLY A 1 197 ? 15.347 12.575 -4.697 1.00 77.19 197 GLY A O 1
ATOM 1438 N N . ARG A 1 198 ? 15.986 11.307 -6.425 1.00 75.06 198 ARG A N 1
ATOM 1439 C CA . ARG A 1 198 ? 17.440 11.473 -6.262 1.00 75.06 198 ARG A CA 1
ATOM 1440 C C . ARG A 1 198 ? 18.148 11.831 -7.564 1.00 75.06 198 ARG A C 1
ATOM 1442 O O . ARG A 1 198 ? 19.371 11.804 -7.627 1.00 75.06 198 ARG A O 1
ATOM 1449 N N . GLY A 1 199 ? 17.363 12.125 -8.596 1.00 80.44 199 GLY A N 1
ATOM 1450 C CA . GLY A 1 199 ? 17.816 12.468 -9.933 1.00 80.44 199 GLY A CA 1
ATOM 1451 C C . GLY A 1 199 ? 16.995 11.769 -11.009 1.00 80.44 199 GLY A C 1
ATOM 1452 O O . GLY A 1 199 ? 16.056 11.018 -10.729 1.00 80.44 199 GLY A O 1
ATOM 1453 N N . ARG A 1 200 ? 17.354 12.061 -12.258 1.00 85.38 200 ARG A N 1
ATOM 1454 C CA . ARG A 1 200 ? 16.623 11.604 -13.439 1.00 85.38 200 ARG A CA 1
ATOM 1455 C C . ARG A 1 200 ? 17.253 10.352 -14.026 1.00 85.38 200 ARG A C 1
ATOM 1457 O O . ARG A 1 200 ? 18.475 10.257 -14.152 1.00 85.38 200 ARG A O 1
ATOM 1464 N N . PHE A 1 201 ? 16.409 9.416 -14.427 1.00 84.00 201 PHE A N 1
ATOM 1465 C CA . PHE A 1 201 ? 16.819 8.131 -14.970 1.00 84.00 201 PHE A CA 1
ATOM 1466 C C . PHE A 1 201 ? 15.965 7.796 -16.188 1.00 84.00 201 PHE A C 1
ATOM 1468 O O . PHE A 1 201 ? 14.749 7.958 -16.147 1.00 84.00 201 PHE A O 1
ATOM 1475 N N . GLY A 1 202 ? 16.585 7.294 -17.252 1.00 86.81 202 GLY A N 1
ATOM 1476 C CA . GLY A 1 202 ? 15.868 6.566 -18.292 1.00 86.81 202 GLY A CA 1
ATOM 1477 C C . GLY A 1 202 ? 15.467 5.209 -17.733 1.00 86.81 202 GLY A C 1
ATOM 1478 O O . GLY A 1 202 ? 16.331 4.398 -17.410 1.00 86.81 202 GLY A O 1
ATOM 1479 N N . VAL A 1 203 ? 14.175 4.966 -17.560 1.00 85.81 203 VAL A N 1
ATOM 1480 C CA . VAL A 1 203 ? 13.673 3.738 -16.950 1.00 85.81 203 VAL A CA 1
ATOM 1481 C C . VAL A 1 203 ? 12.770 3.006 -17.919 1.00 85.81 203 VAL A C 1
ATOM 1483 O O . VAL A 1 203 ? 11.841 3.584 -18.482 1.00 85.81 203 VAL A O 1
ATOM 1486 N N . ARG A 1 204 ? 13.025 1.708 -18.058 1.00 87.38 204 ARG A N 1
ATOM 1487 C CA . ARG A 1 204 ? 12.194 0.777 -18.807 1.00 87.38 204 ARG A CA 1
ATOM 1488 C C . ARG A 1 204 ? 11.843 -0.413 -17.928 1.00 87.38 20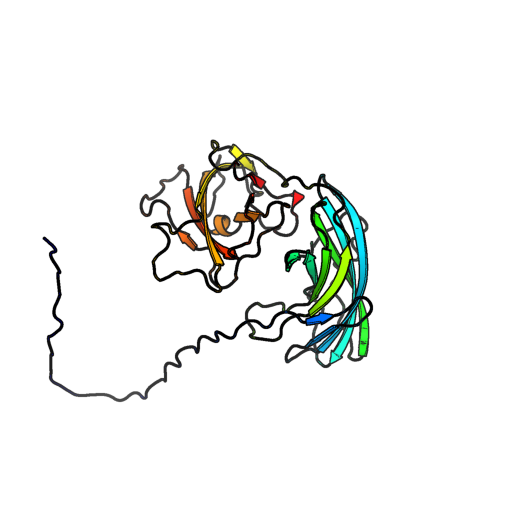4 ARG A C 1
ATOM 1490 O O . ARG A 1 204 ? 12.736 -1.046 -17.370 1.00 87.38 204 ARG A O 1
ATOM 1497 N N . VAL A 1 205 ? 10.559 -0.740 -17.837 1.00 86.31 205 VAL A N 1
ATOM 1498 C CA . VAL A 1 205 ? 10.114 -2.033 -17.304 1.00 86.31 205 VAL A CA 1
ATOM 1499 C C . VAL A 1 205 ? 9.897 -2.945 -18.502 1.00 86.31 205 VAL A C 1
ATOM 1501 O O . VAL A 1 205 ? 8.980 -2.726 -19.285 1.00 86.31 205 VAL A O 1
ATOM 1504 N N . ASP A 1 206 ? 10.796 -3.908 -18.685 1.00 81.50 206 ASP A N 1
ATOM 1505 C CA . ASP A 1 206 ? 10.871 -4.746 -19.882 1.00 81.50 206 ASP A CA 1
ATOM 1506 C C . ASP A 1 206 ? 9.726 -5.761 -19.940 1.00 81.50 206 ASP A C 1
ATOM 1508 O O . ASP A 1 206 ? 9.067 -5.918 -20.964 1.00 81.50 206 ASP A O 1
ATOM 1512 N N . GLU A 1 207 ? 9.518 -6.478 -18.837 1.00 81.38 207 GLU A N 1
ATOM 1513 C CA . GLU A 1 207 ? 8.572 -7.586 -18.753 1.00 81.38 207 GLU A CA 1
ATOM 1514 C C . GLU A 1 207 ? 8.234 -7.909 -17.294 1.00 81.38 207 GLU A C 1
ATOM 1516 O O . GLU A 1 207 ? 9.047 -7.709 -16.384 1.00 81.38 207 GLU A O 1
ATOM 1521 N N . VAL A 1 208 ? 7.036 -8.460 -17.094 1.00 75.31 208 VAL A N 1
ATOM 1522 C CA . VAL A 1 208 ? 6.627 -9.110 -15.848 1.00 75.31 208 VAL A CA 1
ATOM 1523 C C . VAL A 1 208 ? 6.343 -10.578 -16.143 1.00 75.31 208 VAL A C 1
ATOM 1525 O O . VAL A 1 208 ? 5.489 -10.906 -16.965 1.00 75.31 208 VAL A O 1
ATOM 1528 N N . ILE A 1 209 ? 7.095 -11.471 -15.501 1.00 74.00 209 ILE A N 1
ATOM 1529 C CA . ILE A 1 209 ? 7.035 -12.914 -15.746 1.00 74.00 209 ILE A CA 1
ATOM 1530 C C . ILE A 1 209 ? 6.372 -13.592 -14.551 1.00 74.00 209 ILE A C 1
ATOM 1532 O O . ILE A 1 209 ? 6.919 -13.605 -13.451 1.00 74.00 209 ILE A O 1
ATOM 1536 N N . GLU A 1 210 ? 5.216 -14.205 -14.790 1.00 66.25 210 GLU A N 1
ATOM 1537 C CA . GLU A 1 210 ? 4.408 -14.868 -13.753 1.00 66.25 210 GLU A CA 1
ATOM 1538 C C . GLU A 1 210 ? 4.481 -16.408 -13.801 1.00 66.25 210 GLU A C 1
ATOM 1540 O O . GLU A 1 210 ? 3.776 -17.109 -13.076 1.00 66.25 210 GLU A O 1
ATOM 1545 N N . LYS A 1 211 ? 5.308 -16.962 -14.695 1.00 60.94 211 LYS A N 1
ATOM 1546 C CA . LYS A 1 211 ? 5.464 -18.409 -14.931 1.00 60.94 211 LYS A CA 1
ATOM 1547 C C . LYS A 1 211 ? 6.786 -18.932 -14.357 1.00 60.94 211 LYS A C 1
ATOM 1549 O O . LYS A 1 211 ? 7.699 -18.132 -14.148 1.00 60.94 211 LYS A O 1
ATOM 1554 N N . PRO A 1 212 ? 6.932 -20.264 -14.169 1.00 56.12 212 PRO A N 1
ATOM 1555 C CA . PRO A 1 212 ? 8.224 -20.878 -13.877 1.00 56.12 212 PRO A CA 1
ATOM 1556 C C . PRO A 1 212 ? 9.248 -20.399 -14.907 1.00 56.12 212 PRO A C 1
ATOM 1558 O O . PRO A 1 212 ? 9.123 -20.663 -16.103 1.00 56.12 212 PRO A O 1
ATOM 1561 N N . SER A 1 213 ? 10.204 -19.613 -14.437 1.00 53.41 213 SER A N 1
ATOM 1562 C CA . SER A 1 213 ? 11.204 -18.941 -15.251 1.00 53.41 213 SER A CA 1
ATOM 1563 C C . SER A 1 213 ? 12.544 -19.634 -15.027 1.00 53.41 213 SER A C 1
ATOM 1565 O O . SER A 1 213 ? 12.797 -20.070 -13.906 1.00 53.41 213 SER A O 1
ATOM 1567 N N . PRO A 1 214 ? 13.435 -19.717 -16.031 1.00 55.41 214 PRO A N 1
ATOM 1568 C CA . PRO A 1 214 ? 14.783 -20.261 -15.841 1.00 55.41 214 PRO A CA 1
ATOM 1569 C C . PRO A 1 214 ? 15.601 -19.518 -14.767 1.00 55.41 214 PRO A C 1
ATOM 1571 O O . PRO A 1 214 ? 16.628 -20.025 -14.326 1.00 55.41 214 PRO A O 1
ATOM 1574 N N . TYR A 1 215 ? 15.160 -18.329 -14.339 1.00 54.81 215 TYR A N 1
ATOM 1575 C CA . TYR A 1 215 ? 15.762 -17.563 -13.241 1.00 54.81 215 TYR A CA 1
ATOM 1576 C C . TYR A 1 215 ? 15.330 -18.038 -11.843 1.00 54.81 215 TYR A C 1
ATOM 1578 O O . TYR A 1 215 ? 15.920 -17.630 -10.842 1.00 54.81 215 TYR A O 1
ATOM 1586 N N . LEU A 1 216 ? 14.302 -18.885 -11.768 1.00 59.56 216 LEU A N 1
ATOM 1587 C CA . LEU A 1 216 ? 13.777 -19.471 -10.542 1.00 59.56 216 LEU A CA 1
ATOM 1588 C C . LEU A 1 216 ? 14.325 -20.898 -10.446 1.00 59.56 216 LEU A C 1
ATOM 1590 O O . LEU A 1 216 ? 13.955 -21.773 -11.225 1.00 59.56 216 LEU A O 1
ATOM 1594 N N . THR A 1 217 ? 15.266 -21.125 -9.531 1.00 56.69 217 THR A N 1
ATOM 1595 C CA . THR A 1 217 ? 15.808 -22.464 -9.257 1.00 56.69 217 THR A CA 1
ATOM 1596 C C . THR A 1 217 ? 14.707 -23.385 -8.722 1.00 56.69 217 THR A C 1
ATOM 1598 O O . THR A 1 217 ? 13.851 -22.919 -7.974 1.00 56.69 217 THR A O 1
ATOM 1601 N N . GLU A 1 218 ? 14.731 -24.683 -9.057 1.00 51.09 218 GLU A N 1
ATOM 1602 C CA . GLU A 1 218 ? 13.705 -25.661 -8.623 1.00 51.09 218 GLU A CA 1
ATOM 1603 C C . GLU A 1 218 ? 13.515 -25.724 -7.095 1.00 51.09 218 GLU A C 1
ATOM 1605 O O . GLU A 1 218 ? 12.413 -26.018 -6.629 1.00 51.09 218 GLU A O 1
ATOM 1610 N N . ASP A 1 219 ? 14.555 -25.378 -6.329 1.00 54.84 219 ASP A N 1
ATOM 1611 C CA . ASP A 1 219 ? 14.550 -25.348 -4.859 1.00 54.84 219 ASP A CA 1
ATOM 1612 C C . ASP A 1 219 ? 13.806 -24.137 -4.266 1.00 54.84 219 ASP A C 1
ATOM 1614 O O . ASP A 1 219 ? 13.613 -24.039 -3.057 1.00 54.84 219 ASP A O 1
ATOM 1618 N N . SER A 1 220 ? 13.381 -23.190 -5.101 1.00 55.91 220 SER A N 1
ATOM 1619 C CA . SER A 1 220 ? 12.631 -22.001 -4.704 1.00 55.91 220 SER A CA 1
ATOM 1620 C C . SER A 1 220 ? 11.207 -22.165 -5.209 1.00 55.91 220 SER A C 1
ATOM 1622 O O . SER A 1 220 ? 10.886 -21.703 -6.296 1.00 55.91 220 SER A O 1
ATOM 1624 N N . ARG A 1 221 ? 10.354 -22.884 -4.474 1.00 60.34 221 ARG A N 1
ATOM 1625 C CA . ARG A 1 221 ? 8.901 -22.825 -4.691 1.00 60.34 221 ARG A CA 1
ATOM 1626 C C . ARG A 1 221 ? 8.323 -21.734 -3.792 1.00 60.34 221 ARG A C 1
ATOM 1628 O O . ARG A 1 221 ? 8.746 -21.640 -2.639 1.00 60.34 221 ARG A O 1
ATOM 1635 N N . PRO A 1 222 ? 7.362 -20.933 -4.280 1.00 62.66 222 PRO A N 1
ATOM 1636 C CA . PRO A 1 222 ? 6.716 -19.942 -3.435 1.00 62.66 222 PRO A CA 1
ATOM 1637 C C . PRO A 1 222 ? 5.986 -20.679 -2.305 1.00 62.66 222 PRO A C 1
ATOM 1639 O O . PRO A 1 222 ? 5.355 -21.719 -2.534 1.00 62.66 222 PRO A O 1
ATOM 1642 N N . MET A 1 223 ? 6.117 -20.187 -1.073 1.00 60.25 223 MET A N 1
ATOM 1643 C CA . MET A 1 223 ? 5.422 -20.784 0.068 1.00 60.25 223 MET A CA 1
ATOM 1644 C C . MET A 1 223 ? 3.904 -20.600 -0.072 1.00 60.25 223 MET A C 1
ATOM 1646 O O . MET A 1 223 ? 3.429 -19.794 -0.868 1.00 60.25 223 MET A O 1
ATOM 1650 N N . ASN A 1 224 ? 3.133 -21.388 0.684 1.00 62.59 224 ASN A N 1
ATOM 1651 C CA . ASN A 1 224 ? 1.690 -21.186 0.890 1.00 62.59 224 ASN A CA 1
ATOM 1652 C C . ASN A 1 224 ? 0.813 -21.128 -0.377 1.00 62.59 224 ASN A C 1
ATOM 1654 O O . ASN A 1 224 ? -0.257 -20.527 -0.362 1.00 62.59 224 ASN A O 1
ATOM 1658 N N . GLY A 1 225 ? 1.231 -21.771 -1.472 1.00 64.88 225 GLY A N 1
ATOM 1659 C CA . GLY A 1 225 ? 0.471 -21.732 -2.724 1.00 64.88 225 GLY A CA 1
ATOM 1660 C C . GLY A 1 225 ? 0.518 -20.370 -3.421 1.00 64.88 225 GLY A C 1
ATOM 1661 O O . GLY A 1 225 ? -0.353 -20.089 -4.234 1.00 64.88 225 GLY A O 1
ATOM 1662 N N . GLY A 1 226 ? 1.511 -19.532 -3.108 1.00 74.06 226 GLY A N 1
ATOM 1663 C CA . GLY A 1 226 ? 1.789 -18.302 -3.837 1.00 74.06 226 GLY A CA 1
ATOM 1664 C C . GLY A 1 226 ? 2.324 -18.544 -5.251 1.00 74.06 226 GLY A C 1
ATOM 1665 O O . GLY A 1 226 ? 2.449 -19.672 -5.732 1.00 74.06 226 GLY A O 1
ATOM 1666 N N . ARG A 1 227 ? 2.680 -17.456 -5.928 1.00 77.81 227 ARG A N 1
ATOM 1667 C CA . ARG A 1 227 ? 3.325 -17.449 -7.242 1.00 77.81 227 ARG A CA 1
ATOM 1668 C C . ARG A 1 227 ? 4.461 -16.434 -7.274 1.00 77.81 227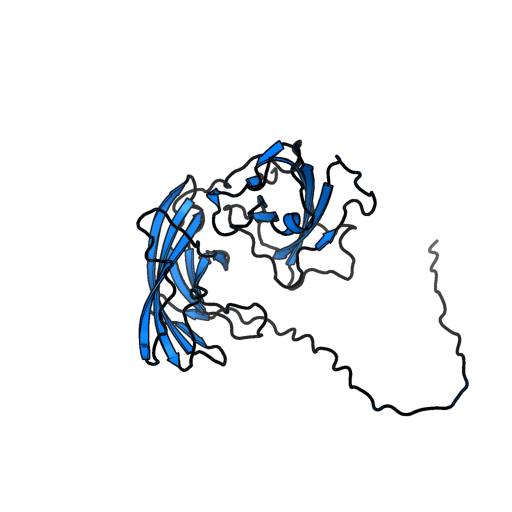 ARG A C 1
ATOM 1670 O O . ARG A 1 227 ? 4.436 -15.438 -6.551 1.00 77.81 227 ARG A O 1
ATOM 1677 N N . TYR A 1 228 ? 5.448 -16.690 -8.128 1.00 79.69 228 TYR A N 1
ATOM 1678 C CA . TYR A 1 228 ? 6.496 -15.713 -8.396 1.00 79.69 228 TYR A CA 1
ATOM 1679 C C . TYR A 1 228 ? 6.044 -14.703 -9.436 1.00 79.69 228 TYR A C 1
ATOM 1681 O O . TYR A 1 228 ? 5.397 -15.051 -10.423 1.00 79.69 228 TYR A O 1
ATOM 1689 N N . VAL A 1 229 ? 6.468 -13.468 -9.223 1.00 81.88 229 VAL A N 1
ATOM 1690 C CA . VAL A 1 229 ? 6.372 -12.374 -10.176 1.00 81.88 229 VAL A CA 1
ATOM 1691 C C . VAL A 1 229 ? 7.781 -11.833 -10.348 1.00 81.88 229 VAL A C 1
ATOM 1693 O O . VAL A 1 229 ? 8.380 -11.328 -9.400 1.00 81.88 229 VAL A O 1
ATOM 1696 N N . VAL A 1 230 ? 8.346 -11.989 -11.543 1.00 83.38 230 VAL A N 1
ATOM 1697 C CA . VAL A 1 230 ? 9.668 -11.445 -11.867 1.00 83.38 230 VAL A CA 1
ATOM 1698 C C . VAL A 1 230 ? 9.481 -10.146 -12.625 1.00 83.38 230 VAL A C 1
ATOM 1700 O O . VAL A 1 230 ? 8.926 -10.159 -13.719 1.00 83.38 230 VAL A O 1
ATOM 1703 N N . VAL A 1 231 ? 9.961 -9.043 -12.062 1.00 85.88 231 VAL A N 1
ATOM 1704 C CA . VAL A 1 231 ? 9.978 -7.733 -12.715 1.00 85.88 231 VAL A CA 1
ATOM 1705 C C . VAL A 1 231 ? 11.357 -7.526 -13.311 1.00 85.88 231 VAL A C 1
ATOM 1707 O O . VAL A 1 231 ? 12.346 -7.476 -12.578 1.00 85.88 231 VAL A O 1
ATOM 1710 N N . ARG A 1 232 ? 11.438 -7.405 -14.635 1.00 86.38 232 ARG A N 1
ATOM 1711 C CA . ARG A 1 232 ? 12.679 -7.040 -15.312 1.00 86.38 232 ARG A CA 1
ATOM 1712 C C . ARG A 1 232 ? 12.674 -5.551 -15.608 1.00 86.38 232 ARG A C 1
ATOM 1714 O O . ARG A 1 232 ? 11.764 -5.047 -16.265 1.00 86.38 232 ARG A O 1
ATOM 1721 N N . MET A 1 233 ? 13.691 -4.862 -15.115 1.00 85.94 233 MET A N 1
ATOM 1722 C CA . MET A 1 233 ? 13.790 -3.415 -15.210 1.00 85.94 233 MET A CA 1
ATOM 1723 C C . MET A 1 233 ? 15.191 -3.012 -15.649 1.00 85.94 233 MET A C 1
ATOM 1725 O O . MET A 1 233 ? 16.192 -3.486 -15.105 1.00 85.94 233 MET A O 1
ATOM 1729 N N . THR A 1 234 ? 15.240 -2.106 -16.617 1.00 86.94 234 THR A N 1
ATOM 1730 C CA . THR A 1 234 ? 16.456 -1.468 -17.103 1.00 86.94 234 THR A CA 1
ATOM 1731 C C . THR A 1 234 ? 16.458 -0.010 -16.659 1.00 86.94 234 THR A C 1
ATOM 1733 O O . THR A 1 234 ? 15.488 0.716 -16.884 1.00 86.94 234 THR A O 1
ATOM 1736 N N . VAL A 1 235 ? 17.550 0.421 -16.031 1.00 84.62 235 VAL A N 1
ATOM 1737 C CA . VAL A 1 235 ? 17.746 1.795 -15.568 1.00 84.62 235 VAL A CA 1
ATOM 1738 C C . VAL A 1 235 ? 19.014 2.367 -16.184 1.00 84.62 235 VAL A C 1
ATOM 1740 O O . VAL A 1 235 ? 20.095 1.793 -16.068 1.00 84.62 235 VAL A O 1
ATOM 1743 N N . THR A 1 236 ? 18.878 3.529 -16.808 1.00 85.88 236 THR A N 1
ATOM 1744 C CA . THR A 1 236 ? 19.954 4.310 -17.410 1.00 85.88 236 THR A CA 1
ATOM 1745 C C . THR A 1 236 ? 20.100 5.604 -16.612 1.00 85.88 236 THR A C 1
ATOM 1747 O O . THR A 1 236 ? 19.239 6.482 -16.718 1.00 85.88 236 THR A O 1
ATOM 1750 N N . PRO A 1 237 ? 21.144 5.749 -15.782 1.00 80.12 237 PRO A N 1
ATOM 1751 C CA . PRO A 1 237 ? 21.396 7.004 -15.088 1.00 80.12 237 PRO A CA 1
ATOM 1752 C C . PRO A 1 237 ? 21.660 8.151 -16.066 1.00 80.12 237 PRO A C 1
ATOM 1754 O O . PRO A 1 237 ? 22.305 7.957 -17.095 1.00 80.12 237 PRO A O 1
ATOM 1757 N N . SER A 1 238 ? 21.147 9.344 -15.753 1.00 77.00 238 SER A N 1
ATOM 1758 C CA . SER A 1 238 ? 21.408 10.558 -16.534 1.00 77.00 238 SER A CA 1
ATOM 1759 C C . SER A 1 238 ? 22.294 11.540 -15.758 1.00 77.00 238 SER A C 1
ATOM 1761 O O . SER A 1 238 ? 22.150 11.714 -14.542 1.00 77.00 238 SER A O 1
ATOM 1763 N N . GLY A 1 239 ? 23.223 12.189 -16.468 1.00 73.81 239 GLY A N 1
ATOM 1764 C CA . GLY A 1 239 ? 24.176 13.137 -15.879 1.00 73.81 239 GLY A CA 1
ATOM 1765 C C . GLY A 1 239 ? 25.134 12.482 -14.877 1.00 73.81 239 GLY A C 1
ATOM 1766 O O . GLY A 1 239 ? 25.609 11.376 -15.113 1.00 73.81 239 GLY A O 1
ATOM 1767 N N . ASP A 1 240 ? 25.390 13.165 -13.757 1.00 70.31 240 ASP A N 1
ATOM 1768 C CA . ASP A 1 240 ? 26.277 12.703 -12.671 1.00 70.31 240 ASP A CA 1
ATOM 1769 C C . ASP A 1 240 ? 25.539 11.870 -11.600 1.00 70.31 240 ASP A C 1
ATOM 1771 O O . ASP A 1 240 ? 26.041 11.664 -10.494 1.00 70.31 240 ASP A O 1
ATOM 1775 N N . THR A 1 241 ? 24.312 11.428 -11.888 1.00 74.62 241 THR A N 1
ATOM 1776 C CA . THR A 1 241 ? 23.483 10.683 -10.933 1.00 74.62 241 THR A CA 1
ATOM 1777 C C . THR A 1 241 ? 23.836 9.197 -10.964 1.00 74.62 241 THR A C 1
ATOM 1779 O O . THR A 1 241 ? 23.881 8.601 -12.035 1.00 74.62 241 THR A O 1
ATOM 1782 N N . GLU A 1 242 ? 24.020 8.562 -9.805 1.00 75.00 242 GLU A N 1
ATOM 1783 C CA . GLU A 1 242 ? 24.240 7.113 -9.704 1.00 75.00 242 GLU A CA 1
ATOM 178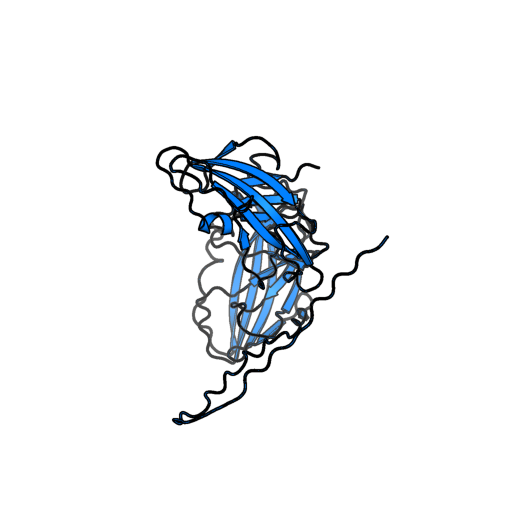4 C C . GLU A 1 242 ? 22.943 6.372 -9.332 1.00 75.00 242 GLU A C 1
ATOM 1786 O O . GLU A 1 242 ? 22.169 6.836 -8.491 1.00 75.00 242 GLU A O 1
ATOM 1791 N N . PHE A 1 243 ? 22.714 5.194 -9.925 1.00 74.00 243 PHE A N 1
ATOM 1792 C CA . PHE A 1 243 ? 21.659 4.263 -9.506 1.00 74.00 243 PHE A CA 1
ATOM 1793 C C . PHE A 1 243 ? 22.297 3.051 -8.826 1.00 74.00 243 PHE A C 1
ATOM 1795 O O . PHE A 1 243 ? 23.104 2.356 -9.446 1.00 74.00 243 PHE A O 1
ATOM 1802 N N . ARG A 1 244 ? 21.959 2.778 -7.562 1.00 75.69 244 ARG A N 1
ATOM 1803 C CA . ARG A 1 244 ? 22.522 1.640 -6.829 1.00 75.69 244 ARG A CA 1
ATOM 1804 C C . ARG A 1 244 ? 21.621 0.414 -6.956 1.00 75.69 244 ARG A C 1
ATOM 1806 O O . ARG A 1 244 ? 20.408 0.502 -7.125 1.00 75.69 244 ARG A O 1
ATOM 1813 N N . ALA A 1 245 ? 22.228 -0.763 -6.846 1.00 71.25 245 ALA A N 1
ATOM 1814 C CA . ALA A 1 245 ? 21.510 -2.035 -6.923 1.00 71.25 245 ALA A CA 1
ATOM 1815 C C . ALA A 1 245 ? 20.448 -2.192 -5.813 1.00 71.25 245 ALA A C 1
ATOM 1817 O O . ALA A 1 245 ? 19.411 -2.814 -6.028 1.00 71.25 245 ALA A O 1
ATOM 1818 N N . GLU A 1 246 ? 20.692 -1.600 -4.641 1.00 72.81 246 GLU A N 1
ATOM 1819 C CA . GLU A 1 246 ? 19.767 -1.590 -3.503 1.00 72.81 246 GLU A CA 1
ATOM 1820 C C . GLU A 1 246 ? 18.441 -0.885 -3.811 1.00 72.81 246 GLU A C 1
ATOM 1822 O O . GLU A 1 246 ? 17.420 -1.230 -3.230 1.00 72.81 246 GLU A O 1
ATOM 1827 N N . ASP A 1 247 ? 18.388 0.017 -4.786 1.00 77.44 247 ASP A N 1
ATOM 1828 C CA . ASP A 1 247 ? 17.162 0.768 -5.075 1.00 77.44 247 ASP A CA 1
ATOM 1829 C C . ASP A 1 247 ? 16.156 -0.009 -5.914 1.00 77.44 247 ASP A C 1
ATOM 1831 O O . ASP A 1 247 ? 14.970 0.314 -5.918 1.00 77.44 247 ASP A O 1
ATOM 1835 N N . PHE A 1 248 ? 16.584 -1.103 -6.551 1.00 76.69 248 PHE A N 1
ATOM 1836 C CA . PHE A 1 248 ? 15.640 -2.082 -7.088 1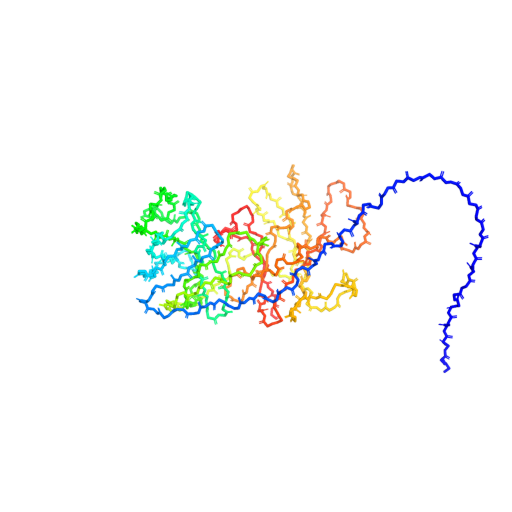.00 76.69 248 PHE A CA 1
ATOM 1837 C C . PHE A 1 248 ? 14.781 -2.696 -5.974 1.00 76.69 248 PHE A C 1
ATOM 1839 O O . PHE A 1 248 ? 13.665 -3.132 -6.239 1.00 76.69 248 PHE A O 1
ATOM 1846 N N . THR A 1 249 ? 15.236 -2.667 -4.714 1.00 76.94 249 THR A N 1
ATOM 1847 C CA . THR A 1 249 ? 14.425 -3.093 -3.564 1.00 76.94 249 THR A CA 1
ATOM 1848 C C . THR A 1 249 ? 13.337 -2.089 -3.177 1.00 76.94 249 THR A C 1
ATOM 1850 O O . THR A 1 249 ? 12.569 -2.375 -2.262 1.00 76.94 249 THR A O 1
ATOM 1853 N N . LEU A 1 250 ? 13.226 -0.941 -3.858 1.00 83.12 250 LEU A N 1
ATOM 1854 C CA . LEU A 1 250 ? 12.127 0.029 -3.721 1.00 83.12 250 LEU A CA 1
ATOM 1855 C C . LEU A 1 250 ? 11.050 -0.150 -4.802 1.00 83.12 250 LEU A C 1
ATOM 1857 O O . LEU A 1 250 ? 10.059 0.581 -4.827 1.00 83.12 250 LEU A O 1
ATOM 1861 N N . VAL A 1 251 ? 11.226 -1.119 -5.701 1.00 86.31 251 VAL A N 1
ATOM 1862 C CA . VAL A 1 251 ? 10.203 -1.501 -6.673 1.00 86.31 251 VAL A CA 1
ATOM 1863 C C . VAL A 1 251 ? 9.196 -2.435 -6.001 1.00 86.31 251 VAL A C 1
ATOM 1865 O O . VAL A 1 251 ? 9.567 -3.370 -5.292 1.00 86.31 251 VAL A O 1
ATOM 1868 N N . ARG A 1 252 ? 7.909 -2.159 -6.197 1.00 87.44 252 ARG A N 1
ATOM 1869 C CA . ARG A 1 252 ? 6.770 -2.876 -5.617 1.00 87.44 252 ARG A CA 1
ATOM 1870 C C . ARG A 1 252 ? 5.750 -3.209 -6.698 1.00 87.44 252 ARG A C 1
ATOM 1872 O O . ARG A 1 252 ? 5.709 -2.570 -7.749 1.00 87.44 252 ARG A O 1
ATOM 1879 N N . LEU A 1 253 ? 4.897 -4.186 -6.417 1.00 89.25 253 LEU A N 1
ATOM 1880 C CA . LEU A 1 253 ? 3.752 -4.528 -7.262 1.00 89.25 253 LEU A CA 1
ATOM 1881 C C . LEU A 1 253 ? 2.514 -3.751 -6.818 1.00 89.25 253 LEU A C 1
ATOM 1883 O O . LEU A 1 253 ? 2.305 -3.545 -5.622 1.00 89.25 253 LEU A O 1
ATOM 1887 N N . LEU A 1 254 ? 1.684 -3.368 -7.784 1.00 89.38 254 LEU A N 1
ATOM 1888 C CA . LEU A 1 254 ? 0.369 -2.780 -7.561 1.00 89.38 254 LEU A CA 1
ATOM 1889 C C . LEU A 1 254 ? -0.733 -3.739 -7.997 1.00 89.38 254 LEU A C 1
ATOM 1891 O O . LEU A 1 254 ? -0.606 -4.410 -9.025 1.00 89.38 254 LEU A O 1
ATOM 1895 N N . ASP A 1 255 ? -1.823 -3.764 -7.236 1.00 88.81 255 ASP A N 1
ATOM 1896 C CA . ASP A 1 255 ? -3.066 -4.406 -7.652 1.00 88.81 255 ASP A CA 1
ATOM 1897 C C . ASP A 1 255 ? -3.853 -3.518 -8.640 1.00 88.81 255 ASP A C 1
ATOM 1899 O O . ASP A 1 255 ? -3.458 -2.395 -8.964 1.00 88.81 255 ASP A O 1
ATOM 1903 N N . ASP A 1 256 ? -4.985 -4.019 -9.129 1.00 87.38 256 ASP A N 1
ATOM 1904 C CA . ASP A 1 256 ? -5.903 -3.322 -10.048 1.00 87.38 256 ASP A CA 1
ATOM 1905 C C . ASP A 1 256 ? -6.583 -2.078 -9.449 1.00 87.38 256 ASP A C 1
ATOM 1907 O O . ASP A 1 256 ? -7.211 -1.315 -10.182 1.00 87.38 256 ASP A O 1
ATOM 1911 N N . ARG A 1 257 ? -6.440 -1.840 -8.141 1.00 87.25 257 ARG A N 1
ATOM 1912 C CA . ARG A 1 257 ? -6.936 -0.647 -7.439 1.00 87.25 257 ARG A CA 1
ATOM 1913 C C . ARG A 1 257 ? -5.814 0.340 -7.112 1.00 87.25 257 ARG A C 1
ATOM 1915 O O . ARG A 1 257 ? -6.095 1.418 -6.601 1.00 87.25 257 ARG A O 1
ATOM 1922 N N . GLY A 1 258 ? -4.556 0.008 -7.408 1.00 83.88 258 GLY A N 1
ATOM 1923 C CA . GLY A 1 258 ? -3.398 0.853 -7.118 1.00 83.88 258 GLY A CA 1
ATOM 1924 C C . GLY A 1 258 ? -2.894 0.776 -5.679 1.00 83.88 258 GLY A C 1
ATOM 1925 O O . GLY A 1 258 ? -2.247 1.716 -5.214 1.00 83.88 258 GLY A O 1
ATOM 1926 N N . LEU A 1 259 ? -3.167 -0.325 -4.975 1.00 85.62 259 LEU A N 1
ATOM 1927 C CA . LEU A 1 259 ? -2.564 -0.642 -3.680 1.00 85.62 259 LEU A CA 1
ATOM 1928 C C . LEU A 1 259 ? -1.313 -1.508 -3.838 1.00 85.62 259 LEU A C 1
ATOM 1930 O O . LEU A 1 259 ? -1.262 -2.381 -4.703 1.00 85.62 259 LEU A O 1
ATOM 1934 N N . LEU A 1 260 ? -0.338 -1.333 -2.937 1.00 85.81 260 LEU A N 1
ATOM 1935 C CA . LEU A 1 260 ? 0.843 -2.201 -2.864 1.00 85.81 260 LEU A CA 1
ATOM 1936 C C . LEU A 1 260 ? 0.434 -3.630 -2.538 1.00 85.81 260 LEU A C 1
ATOM 1938 O O . LEU A 1 260 ? -0.076 -3.897 -1.447 1.00 85.81 260 LEU A O 1
ATOM 1942 N N . VAL A 1 261 ? 0.702 -4.552 -3.454 1.00 83.62 261 VAL A N 1
ATOM 1943 C CA . VAL A 1 261 ? 0.509 -5.979 -3.215 1.00 83.62 261 VAL A CA 1
ATOM 1944 C C . VAL A 1 261 ? 1.382 -6.399 -2.025 1.00 83.62 261 VAL A C 1
ATOM 1946 O O . VAL A 1 261 ? 2.589 -6.142 -2.041 1.00 83.62 261 VAL A O 1
ATOM 1949 N N . PRO A 1 262 ? 0.813 -7.034 -0.985 1.00 72.12 262 PRO A N 1
ATOM 1950 C CA . PRO A 1 262 ? 1.600 -7.529 0.132 1.00 72.12 262 PRO A CA 1
ATOM 1951 C C . PRO A 1 262 ? 2.569 -8.606 -0.355 1.00 72.12 262 PRO A C 1
ATOM 1953 O O . PRO A 1 262 ? 2.150 -9.636 -0.883 1.00 72.12 262 PRO A O 1
ATOM 1956 N N . GLU A 1 263 ? 3.862 -8.373 -0.159 1.00 66.94 263 GLU A N 1
ATOM 1957 C CA . GLU A 1 263 ? 4.898 -9.370 -0.418 1.00 66.94 263 GLU A CA 1
ATOM 1958 C C . GLU A 1 263 ? 4.969 -10.338 0.771 1.00 66.94 263 GLU A C 1
ATOM 1960 O O . GLU A 1 263 ? 5.005 -9.915 1.935 1.00 66.94 263 GLU A O 1
ATOM 1965 N N . GLU A 1 264 ? 4.989 -11.648 0.508 1.00 62.28 264 GLU A N 1
ATOM 1966 C CA . GLU A 1 264 ? 5.216 -12.627 1.573 1.00 62.28 264 GLU A CA 1
ATOM 1967 C C . GLU A 1 264 ? 6.645 -12.449 2.113 1.00 62.28 264 GLU A C 1
ATOM 1969 O O . GLU A 1 264 ? 7.626 -12.699 1.416 1.00 62.28 264 GLU A O 1
ATOM 1974 N N . ARG A 1 265 ? 6.768 -12.008 3.375 1.00 45.97 265 ARG A N 1
ATOM 1975 C CA . ARG A 1 265 ? 8.023 -11.619 4.061 1.00 45.97 265 ARG A CA 1
ATOM 1976 C C . ARG A 1 265 ? 9.098 -12.715 4.185 1.00 45.97 265 ARG A C 1
ATOM 1978 O O . ARG A 1 265 ? 10.089 -12.514 4.879 1.00 45.97 265 ARG A O 1
ATOM 1985 N N . LEU A 1 266 ? 8.922 -13.873 3.560 1.00 40.31 266 LEU A N 1
ATOM 1986 C CA . LEU A 1 266 ? 9.779 -15.039 3.764 1.00 40.31 266 LEU A CA 1
ATOM 1987 C C . LEU A 1 266 ? 10.913 -15.153 2.739 1.00 40.31 266 LEU A C 1
ATOM 1989 O O . LEU A 1 266 ? 11.778 -16.017 2.866 1.00 40.31 266 LEU A O 1
ATOM 1993 N N . THR A 1 267 ? 10.982 -14.263 1.747 1.00 46.81 267 THR A N 1
ATOM 1994 C CA . THR A 1 267 ? 12.191 -14.106 0.930 1.00 46.81 267 THR A CA 1
ATOM 1995 C C . THR A 1 267 ? 12.321 -12.642 0.523 1.00 46.81 267 THR A C 1
ATOM 1997 O O . THR A 1 267 ? 11.413 -12.139 -0.139 1.00 46.81 267 THR A O 1
ATOM 2000 N N . PRO A 1 268 ? 13.396 -11.922 0.906 1.00 49.16 268 PRO A N 1
ATOM 2001 C CA . PRO A 1 268 ? 13.624 -10.595 0.355 1.00 49.16 268 PRO A CA 1
ATOM 2002 C C . PRO A 1 268 ? 13.653 -10.712 -1.164 1.00 49.16 268 PRO A C 1
ATOM 2004 O O . PRO A 1 268 ? 14.157 -11.706 -1.699 1.00 49.16 268 PRO A O 1
ATOM 2007 N N . ALA A 1 269 ? 13.095 -9.710 -1.835 1.00 54.78 269 ALA A N 1
ATOM 2008 C CA . ALA A 1 269 ? 13.079 -9.652 -3.279 1.00 54.78 269 ALA A CA 1
ATOM 2009 C C . ALA A 1 269 ? 14.483 -9.964 -3.817 1.00 54.78 269 ALA A C 1
ATOM 2011 O O . ALA A 1 269 ? 15.450 -9.253 -3.527 1.00 54.78 269 ALA A O 1
ATOM 2012 N N . LYS A 1 270 ? 14.634 -11.097 -4.512 1.00 60.62 270 LYS A N 1
ATOM 2013 C CA . LYS A 1 270 ? 15.963 -11.555 -4.918 1.00 60.62 270 LYS A CA 1
ATOM 2014 C C . LYS A 1 270 ? 16.361 -10.758 -6.144 1.00 60.62 270 LYS A C 1
ATOM 2016 O O . LYS A 1 270 ? 15.764 -10.928 -7.207 1.00 60.62 270 LYS A O 1
ATOM 2021 N N . LEU A 1 271 ? 17.376 -9.915 -5.989 1.00 57.91 271 LEU A N 1
ATOM 2022 C CA . LEU A 1 271 ? 18.018 -9.270 -7.119 1.00 57.91 271 LEU A CA 1
ATOM 2023 C C . LEU A 1 271 ? 18.854 -10.313 -7.862 1.00 57.91 271 LEU A C 1
ATOM 2025 O O . LEU A 1 271 ? 19.787 -10.893 -7.302 1.00 57.91 271 LEU A O 1
ATOM 2029 N N . VAL A 1 272 ? 18.514 -10.566 -9.120 1.00 64.12 272 VAL A N 1
ATOM 2030 C CA . VAL A 1 272 ? 19.287 -11.445 -10.001 1.00 64.12 272 VAL A CA 1
ATOM 2031 C C . VAL A 1 272 ? 19.674 -10.649 -11.240 1.00 64.12 272 VAL A C 1
ATOM 2033 O O . VAL A 1 272 ? 18.833 -9.985 -11.846 1.00 64.12 272 VAL A O 1
ATOM 2036 N N . ASN A 1 273 ? 20.948 -10.706 -11.631 1.00 60.88 273 ASN A N 1
ATOM 2037 C CA . ASN A 1 273 ? 21.373 -10.148 -12.913 1.00 60.88 273 ASN A CA 1
ATOM 2038 C C . ASN A 1 273 ? 20.679 -10.921 -14.039 1.00 60.88 273 ASN A C 1
ATOM 2040 O O . ASN A 1 273 ? 20.776 -12.149 -14.093 1.00 60.88 273 ASN A O 1
ATOM 2044 N N . CYS A 1 274 ? 19.994 -10.206 -14.928 1.00 57.19 274 CYS A N 1
ATOM 2045 C CA . CYS A 1 274 ? 19.197 -10.803 -15.992 1.00 57.19 274 CYS A CA 1
ATOM 2046 C C . CYS A 1 274 ? 19.493 -10.162 -17.356 1.00 57.19 274 CYS A C 1
ATOM 2048 O O . CYS A 1 274 ? 19.166 -8.988 -17.547 1.00 57.19 274 CYS A O 1
ATOM 2050 N N . PRO A 1 275 ? 20.026 -10.930 -18.330 1.00 51.88 275 PRO A N 1
ATOM 2051 C CA . PRO A 1 275 ? 20.453 -12.329 -18.208 1.00 51.88 275 PRO A CA 1
ATOM 2052 C C . PRO A 1 275 ? 21.673 -12.484 -17.271 1.00 51.88 275 PRO A C 1
ATOM 2054 O O . PRO A 1 275 ? 22.449 -11.540 -17.108 1.00 51.88 275 PRO A O 1
ATOM 2057 N N . PRO A 1 276 ? 21.864 -13.655 -16.636 1.00 48.50 276 PRO A N 1
ATOM 2058 C CA . PRO A 1 276 ? 23.001 -13.898 -15.755 1.00 48.50 276 PRO A CA 1
ATOM 2059 C C . PRO A 1 276 ? 24.299 -13.870 -16.566 1.00 48.50 276 PRO A C 1
ATOM 2061 O O . PRO A 1 276 ? 24.636 -14.821 -17.263 1.00 48.50 276 PRO A O 1
ATOM 2064 N N . GLY A 1 277 ? 25.018 -12.753 -16.472 1.00 51.22 277 GLY A N 1
ATOM 2065 C CA . GLY A 1 277 ? 26.310 -12.563 -17.122 1.00 51.22 277 GLY A CA 1
ATOM 2066 C C . GLY A 1 277 ? 26.292 -11.522 -18.236 1.00 51.22 277 GLY A C 1
ATOM 2067 O O . GLY A 1 277 ? 26.282 -11.858 -19.413 1.00 51.22 277 GLY A O 1
ATOM 2068 N N . GLN A 1 278 ? 26.422 -10.260 -17.844 1.00 45.66 278 GLN A N 1
ATOM 2069 C CA . GLN A 1 278 ? 27.257 -9.281 -18.536 1.00 45.66 278 GLN A CA 1
ATOM 2070 C C . GLN A 1 278 ? 27.621 -8.220 -17.490 1.00 45.66 278 GLN A C 1
ATOM 2072 O O . GLN A 1 278 ? 26.737 -7.689 -16.821 1.00 45.66 278 GLN A O 1
ATOM 2077 N N . GLN A 1 279 ? 28.916 -7.984 -17.250 1.00 45.25 279 GLN A N 1
ATOM 2078 C CA . GLN A 1 279 ? 29.327 -6.800 -16.488 1.00 45.25 279 GLN A CA 1
ATOM 2079 C C . GLN A 1 279 ? 28.824 -5.573 -17.253 1.00 45.25 279 GLN A C 1
ATOM 2081 O O . GLN A 1 279 ? 28.966 -5.545 -18.472 1.00 45.25 279 GLN A O 1
ATOM 2086 N N . VAL A 1 280 ? 28.241 -4.607 -16.545 1.00 54.62 280 VAL A N 1
ATOM 2087 C CA . VAL A 1 280 ? 27.807 -3.316 -17.094 1.00 54.62 280 VAL A CA 1
ATOM 2088 C C . VAL A 1 280 ? 28.961 -2.315 -16.911 1.00 54.62 280 VAL A C 1
ATOM 2090 O O . VAL A 1 280 ? 29.304 -2.008 -15.767 1.00 54.62 280 VAL A O 1
ATOM 2093 N N . PRO A 1 281 ? 29.645 -1.886 -17.986 1.00 53.44 281 PRO A N 1
ATOM 2094 C CA . PRO A 1 281 ? 30.665 -0.842 -17.939 1.00 53.44 281 PRO A CA 1
ATOM 2095 C C . PRO A 1 281 ? 30.187 0.520 -17.397 1.00 53.44 281 PRO A C 1
ATOM 2097 O O . PRO A 1 281 ? 28.992 0.812 -17.365 1.00 53.44 281 PRO A O 1
ATOM 2100 N N . PRO A 1 282 ? 31.120 1.405 -16.995 1.00 44.09 282 PRO A N 1
ATOM 2101 C CA . PRO A 1 282 ? 30.789 2.772 -16.590 1.00 44.09 282 PRO A CA 1
ATOM 2102 C C . PRO A 1 282 ? 30.138 3.580 -17.728 1.00 44.09 282 PRO A C 1
ATOM 2104 O O . PRO A 1 282 ? 30.684 3.639 -18.828 1.00 44.09 282 PRO A O 1
ATOM 2107 N N . GLY A 1 283 ? 29.008 4.239 -17.445 1.00 63.91 283 GLY A N 1
ATOM 2108 C CA . GLY A 1 283 ? 28.210 4.994 -18.428 1.00 63.91 283 GLY A CA 1
ATOM 2109 C C . GLY A 1 283 ? 27.100 4.183 -19.109 1.00 63.91 283 GLY A C 1
ATOM 2110 O O . GLY A 1 283 ? 26.461 4.685 -20.030 1.00 63.91 283 GLY A O 1
ATOM 2111 N N . GLU A 1 284 ? 26.870 2.946 -18.667 1.00 69.56 284 GLU A N 1
ATOM 2112 C CA . GLU A 1 284 ? 25.912 2.023 -19.273 1.00 69.56 284 GLU A CA 1
ATOM 2113 C C . GLU A 1 284 ? 24.705 1.728 -18.369 1.00 69.56 284 GLU A C 1
ATOM 2115 O O . GLU A 1 284 ? 24.724 1.941 -17.155 1.00 69.56 284 GLU A O 1
ATOM 2120 N N . SER A 1 285 ? 23.628 1.241 -18.986 1.00 76.19 285 SER A N 1
ATOM 2121 C CA . SER A 1 285 ? 22.377 0.894 -18.314 1.00 76.19 285 SER A CA 1
ATOM 2122 C C . SER A 1 285 ? 22.518 -0.362 -17.452 1.00 76.19 285 SER A C 1
ATOM 2124 O O . SER A 1 285 ? 23.028 -1.388 -17.901 1.00 76.19 285 SER A O 1
ATOM 2126 N N . ALA A 1 286 ? 21.978 -0.328 -16.237 1.00 75.75 286 ALA A N 1
ATOM 2127 C CA . ALA A 1 286 ? 21.872 -1.496 -15.375 1.00 75.75 286 ALA A CA 1
ATOM 2128 C C . ALA A 1 286 ? 20.541 -2.215 -15.626 1.00 75.75 286 ALA A C 1
ATOM 2130 O O . ALA A 1 286 ? 19.479 -1.600 -15.558 1.00 75.75 286 ALA A O 1
ATOM 2131 N N . THR A 1 287 ? 20.585 -3.521 -15.890 1.00 78.25 287 THR A N 1
ATOM 2132 C CA . THR A 1 287 ? 19.383 -4.368 -15.950 1.00 78.25 287 THR A CA 1
ATOM 2133 C C . THR A 1 287 ? 19.342 -5.286 -14.741 1.00 78.25 287 THR A C 1
ATOM 2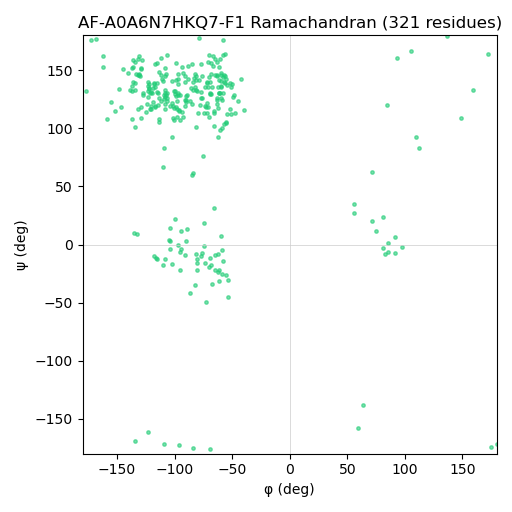135 O O . THR A 1 287 ? 20.312 -5.996 -14.468 1.00 78.25 287 THR A O 1
ATOM 2138 N N . ALA A 1 288 ? 18.208 -5.322 -14.052 1.00 78.06 288 ALA A N 1
ATOM 2139 C CA . ALA A 1 288 ? 17.984 -6.223 -12.937 1.00 78.06 288 ALA A CA 1
ATOM 2140 C C . ALA A 1 288 ? 16.652 -6.966 -13.062 1.00 78.06 288 ALA A C 1
ATOM 2142 O O . ALA A 1 288 ? 15.664 -6.427 -13.560 1.00 78.06 288 ALA A O 1
ATOM 2143 N N . CYS A 1 289 ? 16.631 -8.205 -12.571 1.00 79.94 289 CYS A N 1
ATOM 2144 C CA . CYS A 1 289 ? 15.400 -8.897 -12.221 1.00 79.94 289 CYS A CA 1
ATOM 2145 C C . CYS A 1 289 ? 15.145 -8.755 -10.727 1.00 79.94 289 CYS A C 1
ATOM 2147 O O . CYS A 1 289 ? 15.999 -9.120 -9.915 1.00 79.94 289 CYS A O 1
ATOM 2149 N N . LEU A 1 290 ? 13.938 -8.327 -10.386 1.00 80.75 290 LEU A N 1
ATOM 2150 C CA . LEU A 1 290 ? 13.390 -8.429 -9.048 1.00 80.75 290 LEU A CA 1
ATOM 2151 C C . LEU A 1 290 ? 12.437 -9.619 -8.992 1.00 80.75 290 LEU A C 1
ATOM 2153 O O . LEU A 1 290 ? 11.434 -9.640 -9.702 1.00 80.75 290 LEU A O 1
ATOM 2157 N N . VAL A 1 291 ? 12.750 -10.615 -8.168 1.00 79.44 291 VAL A N 1
ATOM 2158 C CA . VAL A 1 291 ? 11.869 -11.767 -7.948 1.00 79.44 291 VAL A CA 1
ATOM 2159 C C . VAL A 1 291 ? 11.029 -11.527 -6.701 1.00 79.44 291 VAL A C 1
ATOM 2161 O O . VAL A 1 291 ? 11.573 -11.474 -5.600 1.00 79.44 291 VAL A O 1
ATOM 2164 N N . LEU A 1 292 ? 9.715 -11.419 -6.879 1.00 79.94 292 LEU A N 1
ATOM 2165 C CA . LEU A 1 292 ? 8.734 -11.176 -5.826 1.00 79.94 292 LEU A CA 1
ATOM 2166 C C . LEU A 1 292 ? 7.820 -12.390 -5.651 1.00 79.94 292 LEU A C 1
ATOM 2168 O O . LEU A 1 292 ? 7.534 -13.097 -6.617 1.00 79.94 292 LEU A O 1
ATOM 2172 N N . THR A 1 293 ? 7.357 -12.626 -4.422 1.00 77.75 293 THR A N 1
ATOM 2173 C CA . THR A 1 293 ? 6.392 -13.692 -4.106 1.00 77.75 293 THR A CA 1
ATOM 2174 C C . THR A 1 293 ? 5.074 -13.071 -3.667 1.00 77.75 293 THR A C 1
ATOM 2176 O O . THR A 1 293 ? 5.051 -12.260 -2.740 1.00 77.75 293 THR A O 1
ATOM 2179 N N . VAL A 1 294 ? 3.986 -13.466 -4.327 1.00 79.56 294 VAL A N 1
ATOM 2180 C CA . VAL A 1 294 ? 2.622 -12.984 -4.059 1.00 79.56 294 VAL A CA 1
ATOM 2181 C C . VAL A 1 294 ? 1.656 -14.158 -3.925 1.00 79.56 294 VAL A C 1
ATOM 2183 O O . VAL A 1 294 ? 1.952 -15.258 -4.391 1.00 79.56 294 VAL A O 1
ATOM 2186 N N . GLY A 1 295 ? 0.485 -13.938 -3.329 1.00 77.38 295 GLY A N 1
ATOM 2187 C CA . GLY A 1 295 ? -0.581 -14.945 -3.306 1.00 77.38 295 GLY A CA 1
ATOM 2188 C C . GLY A 1 295 ? -1.032 -15.332 -4.722 1.00 77.38 295 GLY A C 1
ATOM 2189 O O . GLY A 1 295 ? -1.034 -14.491 -5.622 1.00 77.38 295 GLY A O 1
ATOM 2190 N N . ALA A 1 296 ? -1.416 -16.597 -4.938 1.00 77.81 296 ALA A N 1
ATOM 2191 C CA . ALA A 1 296 ? -1.801 -17.093 -6.268 1.00 77.81 296 ALA A CA 1
ATOM 2192 C C . ALA A 1 296 ? -2.896 -16.248 -6.933 1.00 77.81 296 ALA A C 1
ATOM 2194 O O . ALA A 1 296 ? -2.761 -15.873 -8.095 1.00 77.81 296 ALA A O 1
ATOM 2195 N N . GLU A 1 297 ? -3.930 -15.904 -6.169 1.00 78.88 297 GLU A N 1
ATOM 2196 C CA . GLU A 1 297 ? -5.093 -15.151 -6.650 1.00 78.88 297 GLU A CA 1
ATOM 2197 C C . GLU A 1 297 ? -4.922 -13.631 -6.515 1.00 78.88 297 GLU A C 1
ATOM 2199 O O . GLU A 1 297 ? -5.847 -12.877 -6.813 1.00 78.88 297 GLU A O 1
ATOM 2204 N N . THR A 1 298 ? -3.762 -13.152 -6.049 1.00 80.94 298 THR A N 1
ATOM 2205 C CA . THR A 1 298 ? -3.536 -11.716 -5.886 1.00 80.94 298 THR A CA 1
ATOM 2206 C C . THR A 1 298 ? -3.342 -11.067 -7.261 1.00 80.94 298 THR A C 1
ATOM 2208 O O . THR A 1 298 ? -2.394 -11.426 -7.979 1.00 80.94 298 THR A O 1
ATOM 2211 N N . PRO A 1 299 ? -4.213 -10.117 -7.655 1.00 85.88 299 PRO A N 1
ATOM 2212 C CA . PRO A 1 299 ? -4.075 -9.441 -8.933 1.00 85.88 299 PRO A CA 1
ATOM 2213 C C . PRO A 1 299 ? -2.844 -8.537 -8.918 1.00 85.88 299 PRO A C 1
ATOM 2215 O O . PRO A 1 299 ? -2.562 -7.854 -7.934 1.00 85.88 299 PRO A O 1
ATOM 2218 N N . VAL A 1 300 ? -2.126 -8.529 -10.038 1.00 87.44 300 VAL A N 1
ATOM 2219 C CA . VAL A 1 300 ? -1.011 -7.619 -10.298 1.00 87.44 300 VAL A CA 1
ATOM 2220 C C . VAL A 1 300 ? -1.377 -6.849 -11.559 1.00 87.44 300 VAL A C 1
ATOM 2222 O O . VAL A 1 300 ? -1.556 -7.449 -12.614 1.00 87.44 300 VAL A O 1
ATOM 2225 N N . ALA A 1 301 ? -1.538 -5.534 -11.440 1.00 88.62 301 ALA A N 1
ATOM 2226 C CA . ALA A 1 301 ? -1.942 -4.653 -12.538 1.00 88.62 301 ALA A CA 1
ATOM 2227 C C . ALA A 1 301 ? -0.884 -3.594 -12.882 1.00 88.62 301 ALA A C 1
ATOM 2229 O O . ALA A 1 301 ? -0.981 -2.923 -13.911 1.00 88.62 301 ALA A O 1
ATOM 2230 N N . GLY A 1 302 ? 0.150 -3.443 -12.053 1.00 90.88 302 GLY A N 1
ATOM 2231 C CA . GLY A 1 302 ? 1.234 -2.515 -12.336 1.00 90.88 302 GLY A CA 1
ATOM 2232 C C . GLY A 1 302 ? 2.446 -2.684 -11.436 1.00 90.88 302 GLY A C 1
ATOM 2233 O O . GLY A 1 302 ? 2.464 -3.494 -10.510 1.00 90.88 302 GLY A O 1
ATOM 2234 N N . ILE A 1 303 ? 3.459 -1.880 -11.734 1.00 91.56 303 ILE A N 1
ATOM 2235 C CA . ILE A 1 303 ? 4.717 -1.768 -11.001 1.00 91.56 303 ILE A CA 1
ATOM 2236 C C . ILE A 1 303 ? 4.829 -0.342 -10.472 1.00 91.56 303 ILE A C 1
ATOM 2238 O O . ILE A 1 303 ? 4.537 0.603 -11.201 1.00 91.56 303 ILE A O 1
ATOM 2242 N N . ALA A 1 304 ? 5.285 -0.177 -9.237 1.00 90.38 304 ALA A N 1
ATOM 2243 C CA . ALA A 1 304 ? 5.580 1.120 -8.644 1.00 90.38 304 ALA A CA 1
ATOM 2244 C C . ALA A 1 304 ? 7.033 1.184 -8.187 1.00 90.38 304 ALA A C 1
ATOM 2246 O O . ALA A 1 304 ? 7.527 0.254 -7.556 1.00 90.38 304 ALA A O 1
ATOM 2247 N N . TYR A 1 305 ? 7.695 2.308 -8.433 1.00 88.69 305 TYR A N 1
ATOM 2248 C CA . TYR A 1 305 ? 8.856 2.714 -7.655 1.00 88.69 305 TYR A CA 1
ATOM 2249 C C . TYR A 1 305 ? 8.374 3.637 -6.535 1.00 88.69 305 TYR A C 1
ATOM 2251 O O . TYR A 1 305 ? 7.868 4.728 -6.810 1.00 88.69 305 TYR A O 1
ATOM 2259 N N . VAL A 1 306 ? 8.498 3.190 -5.281 1.00 84.56 306 VAL A N 1
ATOM 2260 C CA . VAL A 1 306 ? 7.879 3.880 -4.131 1.00 84.56 306 VAL A CA 1
ATOM 2261 C C . VAL A 1 306 ? 8.812 4.848 -3.395 1.00 84.56 306 VAL A C 1
ATOM 2263 O O . VAL A 1 306 ? 8.369 5.566 -2.500 1.00 84.56 306 VAL A O 1
ATOM 2266 N N . GLY A 1 307 ? 10.099 4.879 -3.763 1.00 76.56 307 GLY A N 1
ATOM 2267 C CA . GLY A 1 307 ? 11.114 5.701 -3.098 1.00 76.56 307 GLY A CA 1
ATOM 2268 C C . GLY A 1 307 ? 11.272 5.382 -1.605 1.00 76.56 307 GLY A C 1
ATOM 2269 O O . GLY A 1 307 ? 10.918 4.301 -1.137 1.00 76.56 307 GLY A O 1
ATOM 2270 N N . GLU A 1 308 ? 11.799 6.339 -0.837 1.00 67.06 308 GLU A N 1
ATOM 2271 C CA . GLU A 1 308 ? 11.942 6.214 0.625 1.00 67.06 308 GLU A CA 1
ATOM 2272 C C . GLU A 1 308 ? 10.594 6.337 1.364 1.00 67.06 308 GLU A C 1
ATOM 2274 O O . GLU A 1 308 ? 10.464 5.948 2.526 1.00 67.06 308 GLU A O 1
ATOM 2279 N N . THR A 1 309 ? 9.564 6.853 0.689 1.00 65.75 309 THR A N 1
ATOM 2280 C CA . THR A 1 309 ? 8.239 7.129 1.250 1.00 65.75 309 THR A CA 1
ATOM 2281 C C . THR A 1 309 ? 7.189 6.178 0.688 1.00 65.75 309 THR A C 1
ATOM 2283 O O . THR A 1 309 ? 6.218 6.591 0.055 1.00 65.75 309 THR A O 1
ATOM 2286 N N . ALA A 1 310 ? 7.320 4.891 1.022 1.00 65.62 310 ALA A N 1
ATOM 2287 C CA . ALA A 1 310 ? 6.369 3.837 0.644 1.00 65.62 310 ALA A CA 1
ATOM 2288 C C . ALA A 1 310 ? 4.921 4.053 1.130 1.00 65.62 310 ALA A C 1
ATOM 2290 O O . ALA A 1 310 ? 4.040 3.261 0.816 1.00 65.62 310 ALA A O 1
ATOM 2291 N N . HIS A 1 311 ? 4.670 5.103 1.911 1.00 68.19 311 HIS A N 1
ATOM 2292 C CA . HIS A 1 311 ? 3.363 5.433 2.461 1.00 68.19 311 HIS A CA 1
ATOM 2293 C C . HIS A 1 311 ? 2.592 6.461 1.612 1.00 68.19 311 HIS A C 1
ATOM 2295 O O . HIS A 1 311 ? 1.371 6.505 1.704 1.00 68.19 311 HIS A O 1
ATOM 2301 N N . ASP A 1 312 ? 3.252 7.269 0.771 1.00 75.06 312 ASP A N 1
ATOM 2302 C CA . ASP A 1 312 ? 2.570 8.282 -0.050 1.00 75.06 312 ASP A CA 1
ATOM 2303 C C . ASP A 1 312 ? 2.407 7.822 -1.502 1.00 75.06 312 ASP A C 1
ATOM 2305 O O . ASP A 1 312 ? 3.272 8.060 -2.348 1.00 75.06 312 ASP A O 1
ATOM 2309 N N . ALA A 1 313 ? 1.260 7.202 -1.791 1.00 78.12 313 ALA A N 1
ATOM 2310 C CA . ALA A 1 313 ? 0.926 6.710 -3.125 1.00 78.12 313 ALA A CA 1
ATOM 2311 C C . ALA A 1 313 ? 0.914 7.793 -4.210 1.00 78.12 313 ALA A C 1
ATOM 2313 O O . ALA A 1 313 ? 1.168 7.483 -5.370 1.00 78.12 313 ALA A O 1
ATOM 2314 N N . THR A 1 314 ? 0.678 9.064 -3.860 1.00 75.88 314 THR A N 1
ATOM 2315 C CA . THR A 1 314 ? 0.652 10.154 -4.852 1.00 75.88 314 THR A CA 1
ATOM 2316 C C . THR A 1 314 ? 2.028 10.485 -5.425 1.00 75.88 314 THR A C 1
ATOM 2318 O O . THR A 1 314 ? 2.117 11.077 -6.500 1.00 75.88 314 THR A O 1
ATOM 2321 N N . SER A 1 315 ? 3.093 10.087 -4.726 1.00 79.12 315 SER A N 1
ATOM 2322 C CA . SER A 1 315 ? 4.485 10.328 -5.117 1.00 79.12 315 SER A CA 1
ATOM 2323 C C . SER A 1 315 ? 5.092 9.208 -5.967 1.00 79.12 315 SER A C 1
ATOM 2325 O O . SER A 1 315 ? 6.201 9.354 -6.481 1.00 79.12 315 SER A O 1
ATOM 2327 N N . TRP A 1 316 ? 4.398 8.075 -6.105 1.00 87.56 316 TRP A N 1
ATOM 2328 C CA . TRP A 1 316 ? 4.957 6.906 -6.776 1.00 87.56 316 TRP A CA 1
ATOM 2329 C C . TRP A 1 316 ? 5.055 7.120 -8.282 1.00 87.56 316 TRP A C 1
ATOM 2331 O O . TRP A 1 316 ? 4.135 7.623 -8.924 1.00 87.56 316 TRP A O 1
ATOM 2341 N N . THR A 1 317 ? 6.163 6.659 -8.856 1.00 89.81 317 THR A N 1
ATOM 2342 C CA . THR A 1 317 ? 6.298 6.513 -10.308 1.00 89.81 317 THR A CA 1
ATOM 2343 C C . THR A 1 317 ? 5.822 5.119 -10.687 1.00 89.81 317 THR A C 1
ATOM 2345 O O . THR A 1 317 ? 6.334 4.143 -10.132 1.00 89.81 317 THR A O 1
ATOM 2348 N N . THR A 1 318 ? 4.852 4.999 -11.600 1.00 91.31 318 THR A N 1
ATOM 2349 C CA . THR A 1 318 ? 4.229 3.699 -11.896 1.00 91.31 318 THR A CA 1
ATOM 2350 C C . THR A 1 318 ? 4.181 3.339 -13.379 1.00 91.31 318 THR A C 1
ATOM 2352 O O . THR A 1 318 ? 4.094 4.193 -14.263 1.00 91.31 318 THR A O 1
ATOM 2355 N N . TRP A 1 319 ? 4.205 2.033 -13.643 1.00 92.75 319 TRP A N 1
ATOM 2356 C CA . TRP A 1 319 ? 4.033 1.432 -14.963 1.00 92.75 319 TRP A CA 1
ATOM 2357 C C . TRP A 1 319 ? 2.839 0.484 -14.939 1.00 92.75 319 TRP A C 1
ATOM 2359 O O . TRP A 1 319 ? 2.744 -0.375 -14.059 1.00 92.75 319 TRP A O 1
ATOM 2369 N N . ARG A 1 320 ? 1.929 0.623 -15.906 1.00 92.06 320 ARG A N 1
ATOM 2370 C CA . ARG A 1 320 ? 0.782 -0.285 -16.071 1.00 92.06 320 ARG A CA 1
ATOM 2371 C C . ARG A 1 320 ? 1.213 -1.575 -16.753 1.00 92.06 320 ARG A C 1
ATOM 2373 O O . ARG A 1 320 ? 2.002 -1.535 -17.692 1.00 92.06 320 ARG A O 1
ATOM 2380 N N . LEU A 1 321 ? 0.662 -2.707 -16.332 1.00 87.50 321 LEU A N 1
ATOM 2381 C CA . LEU A 1 321 ? 0.707 -3.916 -17.149 1.00 87.50 321 LEU A CA 1
ATOM 2382 C C . LEU A 1 321 ? -0.242 -3.728 -18.337 1.00 87.50 321 LEU A C 1
ATOM 2384 O O . LEU A 1 321 ? -1.422 -3.444 -18.136 1.00 87.50 321 LEU A O 1
ATOM 2388 N N . GLY A 1 322 ? 0.285 -3.831 -19.560 1.00 72.69 322 GLY A N 1
ATOM 2389 C CA . GLY A 1 322 ? -0.538 -3.825 -20.770 1.00 72.69 322 GLY A CA 1
ATOM 2390 C C . GLY A 1 322 ? -1.536 -4.988 -20.742 1.00 72.69 322 GLY A C 1
ATOM 2391 O O . GLY A 1 322 ? -1.180 -6.089 -20.316 1.00 72.69 322 GLY A O 1
ATOM 2392 N N . GLY A 1 323 ? -2.783 -4.711 -21.131 1.00 54.59 323 GLY A N 1
ATOM 2393 C CA . GLY A 1 323 ? -3.878 -5.691 -21.177 1.00 54.59 323 GLY A CA 1
ATOM 2394 C C . GLY A 1 323 ? -3.822 -6.643 -22.366 1.00 54.59 323 GLY A C 1
ATOM 2395 O O . GLY A 1 323 ? -3.203 -6.289 -23.395 1.00 54.59 323 GLY A O 1
#

Foldseek 3Di:
DDDDDDDDDDDDDDDYDDDDDDDDPPPPPPPPPPDDADAAAEAEAPAWDWDDDVAWIKTKHWPAWDWDDDPAQKIKIKTKMKIATQDHFDAQQPPFFKWWQFPVRDTFGFACDDPPPVNQQNGRDGGADHGGMDMHMTIAIFGLQTWTQFMWGDDDDPPDDDDHIHTYGHTDHRRDAGDAAQAPEAACDFFDWDDLPQATKRKHFRDWDFDPDPVAPPVDDFPPQWTKIKTKMKIQGDDPTDDDPCLVLLKFFAANRNDTADFDPPDRFDKAQVVRDDDADPRGIGITITITIHHHPGGTFWMWRCHPRVRDSNPINIHGHDD

Nearest PDB structures (foldseek):
  3cfu-assembly1_A  TM=6.803E-01  e=6.482E-03  Bacillus subtilis
  1tza-assembly1_A  TM=4.537E-01  e=2.268E-02  Shewanella oneidensis MR-1
  1tza-assembly1_B  TM=4.723E-01  e=2.140E-01  Shewanella oneidensis MR-1
  4m4d-assembly2_B  TM=3.248E-01  e=4.191E+00  Mus musculus
  1acc-assembly1_A  TM=1.405E-01  e=4.191E+00  Bacillus anthracis

Radius of gyration: 24.63 Å; Cα contacts (8 Å, |Δi|>4): 668; chains: 1; bounding box: 64×67×62 Å